Protein AF-A0A966VX64-F1 (afdb_monomer_lite)

Foldseek 3Di:
DPPDPDFDWDDPVVDTDTDDQPDDDPVPDRDDQDADPVGGDDDPDPDDDDDDPDDDDPDDDDDDDDDDPDDDPPPDDPDDDDDDPDDDDDDDDDDPDDDDPDPDWFPDKDKDKDKAEQDKDFGFAFDPFWFKKKKFWQFQFKKFKDAPPDDPVPGDIHHHGRMDIDGRDHRGTMIMHTPHDITMMMMMTGGD

pLDDT: mean 85.19, std 13.61, range [46.28, 98.69]

Sequence (192 aa):
MSGGPVVATDDSGTGHVQIVKLAYSADGSRTPITADTNGLKVNVGNTVTVSLGAALPAGSNVIGAVTQSGTWNVGSITTLPSLPAGANTIGAVTQASGPWTVVERGATIAHGQGSVTTSAAQFLASGSTRRSVTIQNLGNDYVYIGATGITANNGIRLSPGQTLVIDKSPNAAIFAIAASGTQTCSYLTESD

Secondary structure (DSSP, 8-state):
---SSPPEEEE-SSSEEEE------TT-------EETTEEPP--TT---PPPSSPPPSS----SS----S---------PPPPPSS---------SSS-----PPPSEEEEEEEEE-SS-EEEE---TTEEEEEEEE-SSS-EEEESTT--TTTSEEE-TT-EEEEES--SS-EEEEESSS-EEEEEEEEE-

Radius of gyration: 46.08 Å; chains: 1; bounding box: 85×30×121 Å

Structure (mmCIF, N/CA/C/O backbone):
data_AF-A0A966VX64-F1
#
_entry.id   AF-A0A966VX64-F1
#
loop_
_atom_site.group_PDB
_atom_site.id
_atom_site.type_symbol
_atom_site.label_atom_id
_atom_site.label_alt_id
_atom_site.label_comp_id
_atom_site.label_asym_id
_atom_site.label_entity_id
_atom_site.label_seq_id
_atom_site.pdbx_PDB_ins_code
_atom_site.Cartn_x
_atom_site.Cartn_y
_atom_site.Cartn_z
_atom_site.occupancy
_atom_site.B_iso_or_equiv
_atom_site.auth_seq_id
_atom_site.auth_comp_id
_atom_site.auth_asym_id
_atom_site.auth_atom_id
_atom_site.pdbx_PDB_model_num
ATOM 1 N N . MET A 1 1 ? 51.540 1.674 -77.017 1.00 48.22 1 MET A N 1
ATOM 2 C CA . MET A 1 1 ? 51.839 1.380 -75.597 1.00 48.22 1 MET A CA 1
ATOM 3 C C . MET A 1 1 ? 51.724 2.681 -74.815 1.00 48.22 1 MET A C 1
ATOM 5 O O . MET A 1 1 ? 52.540 3.564 -75.031 1.00 48.22 1 MET A O 1
ATOM 9 N N . SER A 1 2 ? 50.697 2.850 -73.979 1.00 49.50 2 SER A N 1
ATOM 10 C CA . SER A 1 2 ? 50.530 4.045 -73.136 1.00 49.50 2 SER A CA 1
ATOM 11 C C . SER A 1 2 ? 51.084 3.760 -71.736 1.00 49.50 2 SER A C 1
ATOM 13 O O . SER A 1 2 ? 50.370 3.296 -70.849 1.00 49.50 2 SER A O 1
ATOM 15 N N . GLY A 1 3 ? 52.389 3.965 -71.572 1.00 47.84 3 GLY A N 1
ATOM 16 C CA . GLY A 1 3 ? 53.073 3.910 -70.275 1.00 47.84 3 GLY A CA 1
ATOM 17 C C . GLY A 1 3 ? 53.260 5.285 -69.622 1.00 47.84 3 GLY A C 1
ATOM 18 O O . GLY A 1 3 ? 54.052 5.399 -68.697 1.00 47.84 3 GLY A O 1
ATOM 19 N N . GLY A 1 4 ? 52.597 6.332 -70.128 1.00 52.88 4 GLY A N 1
ATOM 20 C CA . GLY A 1 4 ? 52.662 7.699 -69.597 1.00 52.88 4 GLY A CA 1
ATOM 21 C C . GLY A 1 4 ? 51.338 8.143 -68.959 1.00 52.88 4 GLY A C 1
ATOM 22 O O . GLY A 1 4 ? 50.322 7.488 -69.183 1.00 52.88 4 GLY A O 1
ATOM 23 N N . PRO A 1 5 ? 51.310 9.271 -68.222 1.00 46.28 5 PRO A N 1
ATOM 24 C CA . PRO A 1 5 ? 50.146 9.782 -67.471 1.00 46.28 5 PRO A CA 1
ATOM 25 C C . PRO A 1 5 ? 48.980 10.269 -68.354 1.00 46.28 5 PRO A C 1
ATOM 27 O O . PRO A 1 5 ? 48.055 10.921 -67.877 1.00 46.28 5 PRO A O 1
ATOM 30 N N . VAL A 1 6 ? 49.034 9.987 -69.655 1.00 56.62 6 VAL A N 1
ATOM 31 C CA . VAL A 1 6 ? 48.049 10.406 -70.644 1.00 56.62 6 VAL A CA 1
ATOM 32 C C . VAL A 1 6 ? 46.924 9.381 -70.672 1.00 56.62 6 VAL A C 1
ATOM 34 O O . VAL A 1 6 ? 47.146 8.190 -70.897 1.00 56.62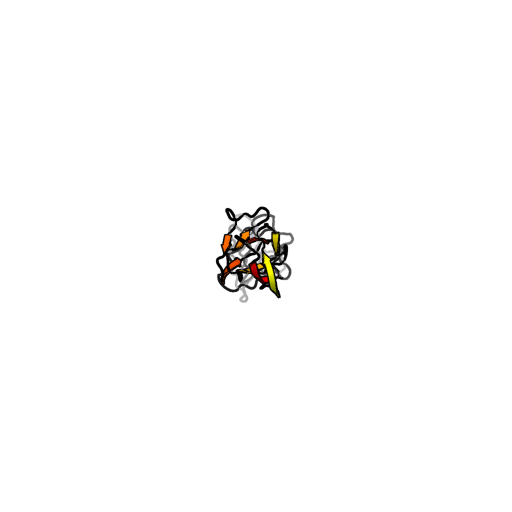 6 VAL A O 1
ATOM 37 N N . VAL A 1 7 ? 45.707 9.866 -70.453 1.00 60.09 7 VAL A N 1
ATOM 38 C CA . VAL A 1 7 ? 44.475 9.113 -70.671 1.00 60.09 7 VAL A CA 1
ATOM 39 C C . VAL A 1 7 ? 44.438 8.609 -72.115 1.00 60.09 7 VAL A C 1
ATOM 41 O O . VAL A 1 7 ? 44.506 9.407 -73.046 1.00 60.09 7 VAL A O 1
ATOM 44 N N . ALA A 1 8 ? 44.295 7.297 -72.309 1.00 64.81 8 ALA A N 1
ATOM 45 C CA . ALA A 1 8 ? 44.020 6.741 -73.627 1.00 64.81 8 ALA A CA 1
ATOM 46 C C . ALA A 1 8 ? 42.526 6.905 -73.952 1.00 64.81 8 ALA A C 1
ATOM 48 O O . ALA A 1 8 ? 41.663 6.465 -73.186 1.00 64.81 8 ALA A O 1
ATOM 49 N N . THR A 1 9 ? 42.225 7.535 -75.082 1.00 65.19 9 THR A N 1
ATOM 50 C CA . THR A 1 9 ? 40.890 7.527 -75.689 1.00 65.19 9 THR A CA 1
ATOM 51 C C . THR A 1 9 ? 40.825 6.415 -76.725 1.00 65.19 9 THR A C 1
ATOM 53 O O . THR A 1 9 ? 41.749 6.274 -77.525 1.00 65.19 9 THR A O 1
ATOM 56 N N . ASP A 1 10 ? 39.747 5.641 -76.701 1.00 68.06 10 ASP A N 1
ATOM 57 C CA . ASP A 1 10 ? 39.427 4.630 -77.711 1.00 68.06 10 ASP A CA 1
ATOM 58 C C . ASP A 1 10 ? 38.139 5.025 -78.443 1.00 68.06 10 ASP A C 1
ATOM 60 O O . ASP A 1 10 ? 37.380 5.875 -77.962 1.00 68.06 10 ASP A O 1
ATOM 64 N N . ASP A 1 11 ? 37.897 4.441 -79.611 1.00 71.38 11 ASP A N 1
ATOM 65 C CA . ASP A 1 11 ? 36.715 4.728 -80.421 1.00 71.38 11 ASP A CA 1
ATOM 66 C C . ASP A 1 11 ? 35.672 3.613 -80.265 1.00 71.38 11 ASP A C 1
ATOM 68 O O . ASP A 1 11 ? 35.945 2.442 -80.519 1.00 71.38 11 ASP A O 1
ATOM 72 N N . SER A 1 12 ? 34.463 3.969 -79.826 1.00 67.75 12 SER A N 1
ATOM 73 C CA . SER A 1 12 ? 33.357 3.013 -79.628 1.00 67.75 12 SER A CA 1
ATOM 74 C C . SER A 1 12 ? 32.486 2.816 -80.872 1.00 67.75 12 SER A C 1
ATOM 76 O O . SER A 1 12 ? 31.490 2.097 -80.814 1.00 67.75 12 SER A O 1
ATOM 78 N N . GLY A 1 13 ? 32.794 3.500 -81.980 1.00 75.88 13 GLY A N 1
ATOM 79 C CA . GLY A 1 13 ? 31.920 3.569 -83.158 1.00 75.88 13 GLY A CA 1
ATOM 80 C C . GLY A 1 13 ? 30.747 4.549 -83.007 1.00 75.88 13 GLY A C 1
ATOM 81 O O . GLY A 1 13 ? 30.097 4.878 -83.995 1.00 75.88 13 GLY A O 1
ATOM 82 N N . THR A 1 14 ? 30.501 5.068 -81.799 1.00 71.56 14 THR A N 1
ATOM 83 C CA . THR A 1 14 ? 29.527 6.142 -81.514 1.00 71.56 14 THR A CA 1
ATOM 84 C C . THR A 1 14 ? 30.155 7.364 -80.835 1.00 71.56 14 THR A C 1
ATOM 86 O O . THR A 1 14 ? 29.445 8.291 -80.451 1.00 71.56 14 THR A O 1
ATOM 89 N N . GLY A 1 15 ? 31.483 7.378 -80.677 1.00 76.00 15 GLY A N 1
ATOM 90 C CA . GLY A 1 15 ? 32.235 8.476 -80.073 1.00 76.00 15 GLY A CA 1
ATOM 91 C C . GLY A 1 15 ? 33.479 8.012 -79.316 1.00 76.00 15 GLY A C 1
ATOM 92 O O . GLY A 1 15 ? 33.675 6.817 -79.064 1.00 76.00 15 GLY A O 1
ATOM 93 N N . HIS A 1 16 ? 34.302 8.984 -78.919 1.00 68.06 16 HIS A N 1
ATOM 94 C CA . HIS A 1 16 ? 35.497 8.741 -78.116 1.00 68.06 16 HIS A CA 1
ATOM 95 C C . HIS A 1 16 ? 35.126 8.400 -76.671 1.00 68.06 16 HIS A C 1
ATOM 97 O O . HIS A 1 16 ? 34.474 9.185 -75.981 1.00 68.06 16 HIS A O 1
ATOM 103 N N . VAL A 1 17 ? 35.585 7.244 -76.201 1.00 65.38 17 VAL A N 1
ATOM 104 C CA . VAL A 1 17 ? 35.454 6.801 -74.810 1.00 65.38 17 VAL A CA 1
ATOM 105 C C . VAL A 1 17 ? 36.818 6.795 -74.140 1.00 65.38 17 VAL A C 1
ATOM 107 O O . VAL A 1 17 ? 37.808 6.281 -74.657 1.00 65.38 17 VAL A O 1
ATOM 110 N N . GLN A 1 18 ? 36.872 7.385 -72.954 1.00 67.12 18 GLN A N 1
ATOM 111 C CA . GLN A 1 18 ? 38.046 7.371 -72.098 1.00 67.12 18 GLN A CA 1
ATOM 112 C C . GLN A 1 18 ? 38.175 5.994 -71.430 1.00 67.12 18 GLN A C 1
ATOM 114 O O . GLN A 1 18 ? 37.335 5.618 -70.612 1.00 67.12 18 GLN A O 1
ATOM 119 N N . ILE A 1 19 ? 39.244 5.251 -71.733 1.00 61.44 19 ILE A N 1
ATOM 120 C CA . ILE A 1 19 ? 39.543 3.987 -71.048 1.00 61.44 19 ILE A CA 1
ATOM 121 C C . ILE A 1 19 ? 40.495 4.284 -69.890 1.00 61.44 19 ILE A C 1
ATOM 123 O O . ILE A 1 19 ? 41.713 4.364 -70.059 1.00 61.44 19 ILE A O 1
ATOM 127 N N . VAL A 1 20 ? 39.952 4.429 -68.680 1.00 63.50 20 VAL A N 1
ATOM 128 C CA . VAL A 1 20 ? 40.778 4.454 -67.466 1.00 63.50 20 VAL A CA 1
ATOM 129 C C . VAL A 1 20 ? 41.175 3.019 -67.130 1.00 63.50 20 VAL A C 1
ATOM 131 O O . VAL A 1 20 ? 40.324 2.161 -66.895 1.00 63.50 20 VAL A O 1
ATOM 134 N N . LYS A 1 21 ? 42.480 2.730 -67.114 1.00 60.44 21 LYS A N 1
ATOM 135 C CA . LYS A 1 21 ? 43.006 1.423 -66.706 1.00 60.44 21 LYS A CA 1
ATOM 136 C C . LYS A 1 21 ? 42.854 1.257 -65.190 1.00 60.44 21 LYS A C 1
ATOM 138 O O . LYS A 1 21 ? 43.774 1.546 -64.435 1.00 60.44 21 LYS A O 1
ATOM 143 N N . LEU A 1 22 ? 41.695 0.780 -64.747 1.00 64.69 22 LEU A N 1
ATOM 144 C CA . LEU A 1 22 ? 41.448 0.391 -63.358 1.00 64.69 22 LEU A CA 1
ATOM 145 C C . LEU A 1 22 ? 41.906 -1.064 -63.172 1.00 64.69 22 LEU A C 1
ATOM 147 O O . LEU A 1 22 ? 41.101 -1.989 -63.170 1.00 64.69 22 LEU A O 1
ATOM 151 N N . ALA A 1 23 ? 43.219 -1.301 -63.139 1.00 56.78 23 ALA A N 1
ATOM 152 C CA . ALA A 1 23 ? 43.746 -2.651 -62.953 1.00 56.78 23 ALA A CA 1
ATOM 153 C C . ALA A 1 23 ? 43.539 -3.101 -61.496 1.00 56.78 23 ALA A C 1
ATOM 155 O O . ALA A 1 23 ? 44.200 -2.587 -60.599 1.00 56.78 23 ALA A O 1
ATOM 156 N N . TYR A 1 24 ? 42.664 -4.083 -61.268 1.00 57.66 24 TYR A N 1
ATOM 157 C CA . TYR A 1 24 ? 42.639 -4.860 -60.025 1.00 57.66 24 TYR A CA 1
ATOM 158 C C . TYR A 1 24 ? 42.953 -6.320 -60.345 1.00 57.66 24 TYR A C 1
ATOM 160 O O . TYR A 1 24 ? 42.088 -7.188 -60.285 1.00 57.66 24 TYR A O 1
ATOM 168 N N . SER A 1 25 ? 44.178 -6.615 -60.773 1.00 54.94 25 SER A N 1
ATOM 169 C CA . SER A 1 25 ? 44.671 -7.996 -60.781 1.00 54.94 25 SER A CA 1
ATOM 170 C C . SER A 1 25 ? 46.184 -8.003 -60.576 1.00 54.94 25 SER A C 1
ATOM 172 O O . SER A 1 25 ? 46.918 -7.298 -61.269 1.00 54.94 25 SER A O 1
ATOM 174 N N . ALA A 1 26 ? 46.644 -8.784 -59.594 1.00 54.41 26 ALA A N 1
ATOM 175 C CA . ALA A 1 26 ? 48.062 -8.938 -59.257 1.00 54.41 26 ALA A CA 1
ATOM 176 C C . ALA A 1 26 ? 48.875 -9.628 -60.373 1.00 54.41 26 ALA A C 1
ATOM 178 O O . ALA A 1 26 ? 50.100 -9.595 -60.351 1.00 54.41 26 ALA A O 1
ATOM 179 N N . ASP A 1 27 ? 48.193 -10.224 -61.356 1.00 58.53 27 ASP A N 1
ATOM 180 C CA . ASP A 1 27 ? 48.759 -10.952 -62.496 1.00 58.53 27 ASP A CA 1
ATOM 181 C C . ASP A 1 27 ? 48.897 -10.102 -63.778 1.00 58.53 27 ASP A C 1
ATOM 183 O O . ASP A 1 27 ? 49.343 -10.599 -64.811 1.00 58.53 27 ASP A O 1
ATOM 187 N N . GLY A 1 28 ? 48.516 -8.818 -63.740 1.00 60.16 28 GLY A N 1
ATOM 188 C CA . GLY A 1 28 ? 48.584 -7.920 -64.897 1.00 60.16 28 GLY A CA 1
ATOM 189 C C . GLY A 1 28 ? 47.525 -8.170 -65.980 1.00 60.16 28 GLY A C 1
ATOM 190 O O . GLY A 1 28 ? 47.570 -7.510 -67.027 1.00 60.16 28 GLY A O 1
ATOM 191 N N . SER A 1 29 ? 46.564 -9.069 -65.744 1.00 60.28 29 SER A N 1
ATOM 192 C CA . SER A 1 29 ? 45.473 -9.358 -66.675 1.00 60.28 29 SER A CA 1
ATOM 193 C C . SER A 1 29 ? 44.458 -8.210 -66.752 1.00 60.28 29 SER A C 1
ATOM 195 O O . SER A 1 29 ? 44.175 -7.508 -65.777 1.00 60.28 29 SER A O 1
ATOM 197 N N . ARG A 1 30 ? 43.895 -7.995 -67.947 1.00 59.03 30 ARG A N 1
ATOM 198 C CA . ARG A 1 30 ? 42.828 -7.012 -68.182 1.00 59.03 30 ARG A CA 1
ATOM 199 C C . ARG A 1 30 ? 41.481 -7.689 -67.937 1.00 59.03 30 ARG A C 1
ATOM 201 O O . ARG A 1 30 ? 40.884 -8.191 -68.882 1.00 59.03 30 ARG A O 1
ATOM 208 N N . THR A 1 31 ? 40.993 -7.671 -66.700 1.00 61.59 31 THR A N 1
ATOM 209 C CA . THR A 1 31 ? 39.621 -8.103 -66.389 1.00 61.59 31 THR A CA 1
ATOM 210 C C . THR A 1 31 ? 38.678 -6.899 -66.487 1.00 61.59 31 THR A C 1
ATOM 212 O O . THR A 1 31 ? 38.828 -5.960 -65.703 1.00 61.59 31 THR A O 1
ATOM 215 N N . PRO A 1 32 ? 37.732 -6.862 -67.446 1.00 63.38 32 PRO A N 1
ATOM 216 C CA . PRO A 1 32 ? 36.749 -5.787 -67.526 1.00 63.38 32 PRO A CA 1
ATOM 217 C C . PRO A 1 32 ? 35.875 -5.770 -66.268 1.00 63.38 32 PRO A C 1
ATOM 219 O O . PRO A 1 32 ? 35.308 -6.795 -65.895 1.00 63.38 32 PRO A O 1
ATOM 222 N N . ILE A 1 33 ? 35.737 -4.609 -65.626 1.00 71.25 33 ILE A N 1
ATOM 223 C CA . ILE A 1 33 ? 34.739 -4.416 -64.569 1.00 71.25 33 ILE A CA 1
ATOM 224 C C . ILE A 1 33 ? 33.444 -3.984 -65.255 1.00 71.25 33 ILE A C 1
ATOM 226 O O . ILE A 1 33 ? 33.365 -2.894 -65.820 1.00 71.25 33 ILE A O 1
ATOM 230 N N . THR A 1 34 ? 32.433 -4.845 -65.238 1.00 68.62 34 THR A N 1
ATOM 231 C CA . THR A 1 34 ? 31.126 -4.550 -65.831 1.00 68.62 34 THR A CA 1
ATOM 232 C C . THR A 1 34 ? 30.386 -3.509 -64.985 1.00 68.62 34 THR A C 1
ATOM 234 O O . THR A 1 34 ? 30.159 -3.719 -63.793 1.00 68.62 34 THR A O 1
ATOM 237 N N . ALA A 1 35 ? 29.997 -2.390 -65.599 1.00 75.69 35 ALA A N 1
ATOM 238 C CA . ALA A 1 35 ? 29.021 -1.458 -65.035 1.00 75.69 35 ALA A CA 1
ATOM 239 C C . ALA A 1 35 ? 27.589 -1.951 -65.311 1.00 75.69 35 ALA A C 1
ATOM 241 O O . ALA A 1 35 ? 27.367 -2.726 -66.245 1.00 75.69 35 ALA A O 1
ATOM 242 N N . ASP A 1 36 ? 26.624 -1.510 -64.510 1.00 76.75 36 ASP A N 1
ATOM 243 C CA . ASP A 1 36 ? 25.195 -1.648 -64.811 1.00 76.75 36 ASP A CA 1
ATOM 244 C C . ASP A 1 36 ? 24.526 -0.269 -64.936 1.00 76.75 36 ASP A C 1
ATOM 246 O O . ASP A 1 36 ? 25.204 0.760 -64.981 1.00 76.75 36 ASP A O 1
ATOM 250 N N . THR A 1 37 ? 23.194 -0.238 -65.018 1.00 79.12 37 THR A N 1
ATOM 251 C CA . THR A 1 37 ? 22.397 0.994 -65.144 1.00 79.12 37 THR A CA 1
ATOM 252 C C . THR A 1 37 ? 22.641 1.996 -64.005 1.00 79.12 37 THR A C 1
ATOM 254 O O . THR A 1 37 ? 22.334 3.175 -64.161 1.00 79.12 37 THR A O 1
ATOM 257 N N . ASN A 1 38 ? 23.216 1.557 -62.881 1.00 75.69 38 ASN A N 1
ATOM 258 C CA . ASN A 1 38 ? 23.537 2.379 -61.715 1.00 75.69 38 ASN A CA 1
ATOM 259 C C . ASN A 1 38 ? 25.042 2.694 -61.584 1.00 75.69 38 ASN A C 1
ATOM 261 O O . ASN A 1 38 ? 25.447 3.327 -60.609 1.00 75.69 38 ASN A O 1
ATOM 265 N N . GLY A 1 39 ? 25.875 2.287 -62.550 1.00 78.19 39 GLY A N 1
ATOM 266 C CA . GLY A 1 39 ? 27.297 2.631 -62.620 1.00 78.19 39 GLY A CA 1
ATOM 267 C C . GLY A 1 39 ? 28.257 1.456 -62.414 1.00 78.19 39 GLY A C 1
ATOM 268 O O . GLY A 1 39 ? 27.907 0.285 -62.568 1.00 78.19 39 GLY A O 1
ATOM 269 N N . LEU A 1 40 ? 29.523 1.777 -62.129 1.00 78.50 40 LEU A N 1
ATOM 270 C CA . LEU A 1 40 ? 30.588 0.792 -61.938 1.00 78.50 40 LEU A CA 1
ATOM 271 C C . LEU A 1 40 ? 30.362 -0.003 -60.645 1.00 78.50 40 LEU A C 1
ATOM 273 O O . LEU A 1 40 ? 30.224 0.578 -59.570 1.00 78.50 40 LEU A O 1
ATOM 277 N N . LYS A 1 41 ? 30.394 -1.334 -60.725 1.00 71.38 41 LYS A N 1
ATOM 278 C CA . LYS A 1 41 ? 30.273 -2.193 -59.543 1.00 71.38 41 LYS A CA 1
ATOM 279 C C . LYS A 1 41 ? 31.550 -2.125 -58.703 1.00 71.38 41 LYS A C 1
ATOM 281 O O . LYS A 1 41 ? 32.612 -2.552 -59.151 1.00 71.38 41 LYS A O 1
ATOM 286 N N . VAL A 1 42 ? 31.445 -1.619 -57.474 1.00 78.25 42 VAL A N 1
ATOM 287 C CA . VAL A 1 42 ? 32.540 -1.622 -56.491 1.00 78.25 42 VAL A CA 1
ATOM 288 C C . VAL A 1 42 ? 32.366 -2.822 -55.564 1.00 78.25 42 VAL A C 1
ATOM 290 O O . VAL A 1 42 ? 31.374 -2.920 -54.847 1.00 78.25 42 VAL A O 1
ATOM 293 N N . ASN A 1 43 ? 33.333 -3.740 -55.564 1.00 74.88 43 ASN A N 1
ATOM 294 C CA . ASN A 1 43 ? 33.376 -4.819 -54.581 1.00 74.88 43 ASN A CA 1
ATOM 295 C C . ASN A 1 43 ? 33.943 -4.281 -53.258 1.00 74.88 43 ASN A C 1
ATOM 297 O O . ASN A 1 43 ? 35.116 -3.924 -53.188 1.00 74.88 43 ASN A O 1
ATOM 301 N N . VAL A 1 44 ? 33.113 -4.224 -52.219 1.00 76.00 44 VAL A N 1
ATOM 302 C CA . VAL A 1 44 ? 33.458 -3.665 -50.898 1.00 76.00 44 VAL A CA 1
ATOM 303 C C . VAL A 1 44 ? 33.831 -4.732 -49.858 1.00 76.00 44 VAL A C 1
ATOM 305 O O . VAL A 1 44 ? 33.988 -4.423 -48.679 1.00 76.00 44 VAL A O 1
ATOM 308 N N . GLY A 1 45 ? 34.023 -5.989 -50.275 1.00 75.38 45 GLY A N 1
ATOM 309 C CA . GLY A 1 45 ? 34.418 -7.077 -49.379 1.00 75.38 45 GLY A CA 1
ATOM 310 C C . GLY A 1 45 ? 33.347 -7.350 -48.320 1.00 75.38 45 GLY A C 1
ATOM 311 O O . GLY A 1 45 ? 32.292 -7.889 -48.641 1.00 75.38 45 GLY A O 1
ATOM 312 N N . ASN A 1 46 ? 33.613 -6.974 -47.065 1.00 78.38 46 ASN A N 1
ATOM 313 C CA . ASN A 1 46 ? 32.793 -7.358 -45.909 1.00 78.38 46 ASN A CA 1
ATOM 314 C C . ASN A 1 46 ? 32.159 -6.175 -45.158 1.00 78.38 46 ASN A C 1
ATOM 316 O O . ASN A 1 46 ? 31.110 -6.358 -44.544 1.00 78.38 46 ASN A O 1
ATOM 320 N N . THR A 1 47 ? 32.762 -4.980 -45.200 1.00 79.25 47 THR A N 1
ATOM 321 C CA . THR A 1 47 ? 32.316 -3.828 -44.397 1.00 79.25 47 THR A CA 1
ATOM 322 C C . THR A 1 47 ? 32.341 -2.552 -45.222 1.00 79.25 47 THR A C 1
ATOM 324 O O . THR A 1 47 ? 33.383 -2.148 -45.730 1.00 79.25 47 THR A O 1
ATOM 327 N N . VAL A 1 48 ? 31.197 -1.874 -45.285 1.00 81.00 48 VAL A N 1
ATOM 328 C CA . VAL A 1 48 ? 31.098 -0.495 -45.769 1.00 81.00 48 VAL A CA 1
ATOM 329 C C . VAL A 1 48 ? 31.009 0.419 -44.557 1.00 81.00 48 VAL A C 1
ATOM 331 O O . VAL A 1 48 ? 30.048 0.348 -43.795 1.00 81.00 48 VAL A O 1
ATOM 334 N N . THR A 1 49 ? 31.995 1.294 -44.383 1.00 80.62 49 THR A N 1
ATOM 335 C CA . THR A 1 49 ? 31.906 2.370 -43.392 1.00 80.62 49 THR A CA 1
ATOM 336 C C . THR A 1 49 ? 31.145 3.536 -44.007 1.00 80.62 49 THR A C 1
ATOM 338 O O . THR A 1 49 ? 31.635 4.183 -44.931 1.00 80.62 49 THR A O 1
ATOM 341 N N . VAL A 1 50 ? 29.951 3.817 -43.489 1.00 82.50 50 VAL A N 1
ATOM 342 C CA . VAL A 1 50 ? 29.166 4.998 -43.864 1.00 82.50 50 VAL A CA 1
ATOM 343 C C . VAL A 1 50 ? 29.386 6.075 -42.808 1.00 82.50 50 VAL A C 1
ATOM 345 O O . VAL A 1 50 ? 29.079 5.865 -41.637 1.00 82.50 50 VAL A O 1
ATOM 348 N N . SER A 1 51 ? 29.913 7.228 -43.217 1.00 85.69 51 SER A N 1
ATOM 349 C CA . SER A 1 51 ? 29.957 8.424 -42.372 1.00 85.69 51 SER A CA 1
ATOM 350 C C . SER A 1 51 ? 28.770 9.317 -42.715 1.00 85.69 51 SER A C 1
ATOM 352 O O . SER A 1 51 ? 28.580 9.680 -43.876 1.00 85.69 51 SER A O 1
ATOM 354 N N . LEU A 1 52 ? 27.962 9.658 -41.715 1.00 85.75 52 LEU A N 1
ATOM 355 C CA . LEU A 1 52 ? 26.850 10.592 -41.860 1.00 85.75 52 LEU A CA 1
ATOM 356 C C . LEU A 1 52 ? 27.313 11.970 -41.385 1.00 85.75 52 LEU A C 1
ATOM 358 O O . LEU A 1 52 ? 27.649 12.149 -40.218 1.00 85.75 52 LEU A O 1
ATOM 362 N N . GLY A 1 53 ? 27.329 12.950 -42.290 1.00 86.56 53 GLY A N 1
ATOM 363 C CA . GLY A 1 53 ? 27.702 14.334 -41.966 1.00 86.56 53 GLY A CA 1
ATOM 364 C C . GLY A 1 53 ? 26.610 15.132 -41.242 1.00 86.56 53 GLY A C 1
ATOM 365 O O . GLY A 1 53 ? 26.849 16.265 -40.836 1.00 86.56 53 GLY A O 1
ATOM 366 N N . ALA A 1 54 ? 25.412 14.563 -41.097 1.00 89.88 54 ALA A N 1
ATOM 367 C CA . ALA A 1 54 ? 24.262 15.173 -40.442 1.00 89.88 54 ALA A CA 1
ATOM 368 C C . ALA A 1 54 ? 23.427 14.106 -39.722 1.00 89.88 54 ALA A C 1
ATOM 370 O O . ALA A 1 54 ? 23.585 12.907 -39.964 1.00 89.88 54 ALA A O 1
ATOM 371 N N . ALA A 1 55 ? 22.521 14.554 -38.849 1.00 86.38 55 ALA A N 1
ATOM 372 C CA . ALA A 1 55 ? 21.531 13.678 -38.237 1.00 86.38 55 ALA A CA 1
ATOM 373 C C . ALA A 1 55 ? 20.683 12.979 -39.311 1.00 86.38 55 ALA A C 1
ATOM 375 O O . ALA A 1 55 ? 20.417 13.544 -40.376 1.00 86.38 55 ALA A O 1
ATOM 376 N N . LEU A 1 56 ? 20.228 11.760 -39.013 1.00 86.75 56 LEU A N 1
ATOM 377 C CA . LEU A 1 56 ? 19.228 11.103 -39.847 1.00 86.75 56 LEU A CA 1
ATOM 378 C C . LEU A 1 56 ? 17.952 11.961 -39.885 1.00 86.75 56 LEU A C 1
ATOM 380 O O . LEU A 1 56 ? 17.603 12.567 -38.865 1.00 86.75 56 LEU A O 1
ATOM 384 N N . PRO A 1 57 ? 17.250 12.024 -41.030 1.00 88.25 57 PRO A N 1
ATOM 385 C CA . PRO A 1 57 ? 15.989 12.745 -41.126 1.00 88.25 57 PRO A CA 1
ATOM 386 C C . PRO A 1 57 ? 14.997 12.302 -40.047 1.00 88.25 57 PRO A C 1
ATOM 388 O O . PRO A 1 57 ? 14.975 11.135 -39.645 1.00 88.25 57 PRO A O 1
ATOM 391 N N . ALA A 1 58 ? 14.146 13.225 -39.597 1.00 85.56 58 ALA A N 1
ATOM 392 C CA . ALA A 1 58 ? 13.049 12.886 -38.697 1.00 85.56 58 ALA A CA 1
ATOM 393 C C . ALA A 1 58 ? 12.116 11.840 -39.340 1.00 85.56 58 ALA A C 1
ATOM 395 O O . ALA A 1 58 ? 11.895 11.859 -40.550 1.00 85.56 58 ALA A O 1
ATOM 396 N N . GLY A 1 59 ? 11.548 10.946 -38.524 1.00 82.56 59 GLY A N 1
ATOM 397 C CA . GLY A 1 59 ? 10.634 9.892 -38.972 1.00 82.56 59 GLY A CA 1
ATOM 398 C C . GLY A 1 59 ? 11.101 8.486 -38.593 1.00 82.56 59 GLY A C 1
ATOM 399 O O . GLY A 1 59 ? 11.849 8.300 -37.633 1.00 82.56 59 GLY A O 1
ATOM 400 N N . SER A 1 60 ? 10.626 7.488 -39.340 1.00 86.38 60 SER A N 1
ATOM 401 C CA . SER A 1 60 ? 10.986 6.083 -39.135 1.00 86.38 60 SER A CA 1
ATOM 402 C C . SER A 1 60 ? 12.261 5.751 -39.910 1.00 86.38 60 SER A C 1
ATOM 404 O O . SER A 1 60 ? 12.245 5.666 -41.135 1.00 86.38 60 SER A O 1
ATOM 406 N N . ASN A 1 61 ? 13.369 5.573 -39.195 1.00 86.69 61 ASN A N 1
ATOM 407 C CA . ASN A 1 61 ? 14.616 5.071 -39.762 1.00 86.69 61 ASN A CA 1
ATOM 408 C C . ASN A 1 61 ? 14.814 3.634 -39.276 1.00 86.69 61 ASN A C 1
ATOM 410 O O . ASN A 1 61 ? 14.880 3.394 -38.071 1.00 86.69 61 ASN A O 1
ATOM 414 N N . VAL A 1 62 ? 14.919 2.683 -40.203 1.00 89.88 62 VAL A N 1
ATOM 415 C CA . VAL A 1 62 ? 15.263 1.295 -39.874 1.00 89.88 62 VAL A CA 1
ATOM 416 C C . VAL A 1 62 ? 16.782 1.183 -39.871 1.00 89.88 62 VAL A C 1
ATOM 418 O O . VAL A 1 62 ? 17.417 1.121 -40.921 1.00 89.88 62 VAL A O 1
ATOM 421 N N . ILE A 1 63 ? 17.367 1.189 -38.679 1.00 87.38 63 ILE A N 1
ATOM 422 C CA . ILE A 1 63 ? 18.784 0.900 -38.460 1.00 87.38 63 ILE A CA 1
ATOM 423 C C . ILE A 1 63 ? 18.851 -0.523 -37.907 1.00 87.38 63 ILE A C 1
ATOM 425 O O . ILE A 1 63 ? 17.960 -0.934 -37.166 1.00 87.38 63 ILE A O 1
ATOM 429 N N . GLY A 1 64 ? 19.868 -1.291 -38.301 1.00 86.12 64 GLY A N 1
ATOM 430 C CA . GLY A 1 64 ? 20.089 -2.639 -37.777 1.00 86.12 64 GLY A CA 1
ATOM 431 C C . GLY A 1 64 ? 20.462 -2.640 -36.289 1.00 86.12 64 GLY A C 1
ATOM 432 O O . GLY A 1 64 ? 19.977 -1.840 -35.494 1.00 86.12 64 GLY A O 1
ATOM 433 N N . ALA A 1 65 ? 21.363 -3.536 -35.890 1.00 85.75 65 ALA A N 1
ATOM 434 C CA . ALA A 1 65 ? 21.871 -3.536 -34.522 1.00 85.75 65 ALA A CA 1
ATOM 435 C C . ALA A 1 65 ? 22.590 -2.210 -34.218 1.00 85.75 65 ALA A C 1
ATOM 437 O O . ALA A 1 65 ? 23.581 -1.866 -34.864 1.00 85.75 65 ALA A O 1
ATOM 438 N N . VAL A 1 66 ? 22.083 -1.473 -33.232 1.00 86.31 66 VAL A N 1
ATOM 439 C CA . VAL A 1 66 ? 22.693 -0.235 -32.747 1.00 86.31 66 VAL A CA 1
ATOM 440 C C . VAL A 1 66 ? 23.394 -0.529 -31.431 1.00 86.31 66 VAL A C 1
ATOM 442 O O . VAL A 1 66 ? 22.756 -0.897 -30.448 1.00 86.31 66 VAL A O 1
ATOM 445 N N . THR A 1 67 ? 24.705 -0.315 -31.403 1.00 85.44 67 THR A N 1
ATOM 446 C CA . THR A 1 67 ? 25.480 -0.273 -30.162 1.00 85.44 67 THR A CA 1
ATOM 447 C C . THR A 1 67 ? 25.802 1.185 -29.871 1.00 85.44 67 THR A C 1
ATOM 449 O O . THR A 1 67 ? 26.552 1.808 -30.618 1.00 85.44 67 THR A O 1
ATOM 452 N N . GLN A 1 68 ? 25.240 1.740 -28.797 1.00 80.75 68 GLN A N 1
ATOM 453 C CA . GLN A 1 68 ? 25.546 3.096 -28.339 1.00 80.75 68 GLN A CA 1
ATOM 454 C C . GLN A 1 68 ? 26.146 3.045 -26.933 1.00 80.75 68 GLN A C 1
ATOM 456 O O . GLN A 1 68 ? 25.599 2.395 -26.044 1.00 80.75 68 GLN A O 1
ATOM 461 N N . SER A 1 69 ? 27.262 3.745 -26.733 1.00 82.62 69 SER A N 1
ATOM 462 C CA . SER A 1 69 ? 27.819 4.017 -25.409 1.00 82.62 69 SER A CA 1
ATOM 463 C C . SER A 1 69 ? 27.128 5.232 -24.772 1.00 82.62 69 SER A C 1
ATOM 465 O O . SER A 1 69 ? 26.818 6.210 -25.452 1.00 82.62 69 SER A O 1
ATOM 467 N N . GLY A 1 70 ? 26.895 5.181 -23.456 1.00 81.94 70 GLY A N 1
ATOM 468 C CA . GLY A 1 70 ? 26.301 6.279 -22.681 1.00 81.94 70 GLY A CA 1
ATOM 469 C C . GLY A 1 70 ? 24.794 6.148 -22.428 1.00 81.94 70 GLY A C 1
ATOM 470 O O . GLY A 1 70 ? 24.221 5.062 -22.509 1.00 81.94 70 GLY A O 1
ATOM 471 N N . THR A 1 71 ? 24.159 7.264 -22.062 1.00 80.62 71 THR A N 1
ATOM 472 C CA . THR A 1 71 ? 22.742 7.311 -21.671 1.00 80.62 71 THR A CA 1
ATOM 473 C C . THR A 1 71 ? 21.825 7.314 -22.892 1.00 80.62 71 THR A C 1
ATOM 475 O O . THR A 1 71 ? 21.905 8.204 -23.738 1.00 80.62 71 THR A O 1
ATOM 478 N N . TRP A 1 72 ? 20.904 6.353 -22.952 1.00 83.56 72 TRP A N 1
ATOM 479 C CA . TRP A 1 72 ? 19.823 6.332 -23.935 1.00 83.56 72 TRP A CA 1
ATOM 480 C C . TRP A 1 72 ? 18.690 7.261 -23.492 1.00 83.56 72 TRP A C 1
ATOM 482 O O . TRP A 1 72 ? 17.911 6.921 -22.604 1.00 83.56 72 TRP A O 1
ATOM 492 N N . ASN A 1 73 ? 18.554 8.417 -24.140 1.00 79.75 73 ASN A N 1
ATOM 493 C CA . ASN A 1 73 ? 17.361 9.252 -24.003 1.00 79.75 73 ASN A CA 1
ATOM 494 C C . ASN A 1 73 ? 16.263 8.702 -24.927 1.00 79.75 73 ASN A C 1
ATOM 496 O O . ASN A 1 73 ? 16.014 9.241 -26.006 1.00 79.75 73 ASN A O 1
ATOM 500 N N . VAL A 1 74 ? 15.636 7.588 -24.540 1.00 82.25 74 VAL A N 1
ATOM 501 C CA . VAL A 1 74 ? 14.448 7.078 -25.242 1.00 82.25 74 VAL A CA 1
ATOM 502 C C . VAL A 1 74 ? 13.283 7.993 -24.885 1.00 82.25 74 VAL A C 1
ATOM 504 O O . VAL A 1 74 ? 12.916 8.064 -23.720 1.00 82.25 74 VAL A O 1
ATOM 507 N N . GLY A 1 75 ? 12.732 8.712 -25.869 1.00 78.25 75 GLY A N 1
ATOM 508 C CA . GLY A 1 75 ? 11.681 9.711 -25.649 1.00 78.25 75 GLY A CA 1
ATOM 509 C C . GLY A 1 75 ? 10.445 9.144 -24.941 1.00 78.25 75 GLY A C 1
ATOM 510 O O . GLY A 1 75 ? 10.304 9.276 -23.732 1.00 78.25 75 GLY A O 1
ATOM 511 N N . SER A 1 76 ? 9.535 8.516 -25.692 1.00 79.69 76 SER A N 1
ATOM 512 C CA . SER A 1 76 ? 8.355 7.850 -25.122 1.00 79.69 76 SER A CA 1
ATOM 513 C C . SER A 1 76 ? 8.406 6.352 -25.396 1.00 79.69 76 SER A C 1
ATOM 515 O O . SER A 1 76 ? 8.635 5.934 -26.530 1.00 79.69 76 SER A O 1
ATOM 517 N N . ILE A 1 77 ? 8.194 5.551 -24.353 1.00 80.19 77 ILE A N 1
ATOM 518 C CA . ILE A 1 77 ? 7.970 4.111 -24.476 1.00 80.19 77 ILE A CA 1
ATOM 519 C C . ILE A 1 77 ? 6.461 3.902 -24.367 1.00 80.19 77 ILE A C 1
ATOM 521 O O . ILE A 1 77 ? 5.889 4.060 -23.292 1.00 80.19 77 ILE A O 1
ATOM 525 N N . THR A 1 78 ? 5.805 3.599 -25.486 1.00 83.12 78 THR A N 1
ATOM 526 C CA . THR A 1 78 ? 4.342 3.427 -25.539 1.00 83.12 78 THR A CA 1
ATOM 527 C C . THR A 1 78 ? 3.889 2.057 -25.045 1.00 83.12 78 THR A C 1
ATOM 529 O O . THR A 1 78 ? 2.773 1.925 -24.551 1.00 83.12 78 THR A O 1
ATOM 532 N N . THR A 1 79 ? 4.752 1.042 -25.136 1.00 83.69 79 THR A N 1
ATOM 533 C CA . THR A 1 79 ? 4.492 -0.306 -24.622 1.00 83.69 79 THR A CA 1
ATOM 534 C C . THR A 1 79 ? 5.767 -0.911 -24.049 1.00 83.69 79 THR A C 1
ATOM 536 O O . THR A 1 79 ? 6.788 -0.972 -24.733 1.00 83.69 79 THR A O 1
ATOM 539 N N . LEU A 1 80 ? 5.688 -1.400 -22.814 1.00 83.38 80 LEU A N 1
ATOM 540 C CA . LEU A 1 80 ? 6.679 -2.292 -22.216 1.00 83.38 80 LEU A CA 1
ATOM 541 C C . LEU A 1 80 ? 6.115 -3.720 -22.223 1.00 83.38 80 LEU A C 1
ATOM 543 O O . LEU A 1 80 ? 4.900 -3.885 -22.080 1.00 83.38 80 LEU A O 1
ATOM 547 N N . PRO A 1 81 ? 6.955 -4.759 -22.366 1.00 86.56 81 PRO A N 1
ATOM 548 C CA . PRO A 1 81 ? 6.516 -6.121 -22.097 1.00 86.56 81 PRO A CA 1
ATOM 549 C C . PRO A 1 81 ? 6.082 -6.255 -20.630 1.00 86.56 81 PRO A C 1
ATOM 551 O O . PRO A 1 81 ? 6.605 -5.570 -19.747 1.00 86.56 81 PRO A O 1
ATOM 554 N N . SER A 1 82 ? 5.135 -7.154 -20.360 1.00 89.50 82 SER A N 1
ATOM 555 C CA . SER A 1 82 ? 4.770 -7.504 -18.987 1.00 89.50 82 SER A CA 1
ATOM 556 C C . SER A 1 82 ? 5.979 -8.063 -18.244 1.00 89.50 82 SER A C 1
ATOM 558 O O . SER A 1 82 ? 6.741 -8.853 -18.806 1.00 89.50 82 SER A O 1
ATOM 560 N N . LEU A 1 83 ? 6.111 -7.725 -16.963 1.00 89.19 83 LEU A N 1
ATOM 561 C CA . LEU A 1 83 ? 7.071 -8.403 -16.103 1.00 89.19 83 LEU A CA 1
ATOM 562 C C . LEU A 1 83 ? 6.679 -9.884 -15.969 1.00 89.19 83 LEU A C 1
ATOM 564 O O . LEU A 1 83 ? 5.500 -10.173 -15.742 1.00 89.19 83 LEU A O 1
ATOM 568 N N . PRO A 1 84 ? 7.629 -10.823 -16.114 1.00 90.62 84 PRO A N 1
ATOM 569 C CA . PRO A 1 84 ? 7.371 -12.235 -15.869 1.00 90.62 84 PRO A CA 1
ATOM 570 C C . PRO A 1 84 ? 6.848 -12.470 -14.449 1.00 90.62 84 PRO A C 1
ATOM 572 O O . PRO A 1 84 ? 7.150 -11.712 -13.525 1.00 90.62 84 PRO A O 1
ATOM 575 N N . ALA A 1 85 ? 6.111 -13.562 -14.252 1.00 90.88 85 ALA A N 1
ATOM 576 C CA . ALA A 1 85 ? 5.769 -14.012 -12.908 1.00 90.88 85 ALA A CA 1
ATOM 577 C C . ALA A 1 85 ? 7.040 -14.335 -12.093 1.00 90.88 85 ALA A C 1
ATOM 579 O O . ALA A 1 85 ? 8.041 -14.789 -12.646 1.00 90.88 85 ALA A O 1
ATOM 580 N N . GLY A 1 86 ? 6.979 -14.137 -10.773 1.00 89.88 86 GLY A N 1
ATOM 581 C CA . GLY A 1 86 ? 8.086 -14.398 -9.849 1.00 89.88 86 GLY A CA 1
ATOM 582 C C . GLY A 1 86 ? 8.732 -13.127 -9.291 1.00 89.88 86 GLY A C 1
ATOM 583 O O . GLY A 1 86 ? 8.116 -12.062 -9.243 1.00 89.88 86 GLY A O 1
ATOM 584 N N . ALA A 1 87 ? 9.974 -13.261 -8.822 1.00 88.94 87 ALA A N 1
ATOM 585 C CA . ALA A 1 87 ? 10.747 -12.158 -8.263 1.00 88.94 87 ALA A CA 1
ATOM 586 C C . ALA A 1 87 ? 11.437 -11.374 -9.388 1.00 88.94 87 ALA A C 1
ATOM 588 O O . ALA A 1 87 ? 12.254 -11.924 -10.123 1.00 88.94 87 ALA A O 1
ATOM 589 N N . ASN A 1 88 ? 11.119 -10.086 -9.501 1.00 89.62 88 ASN A N 1
ATOM 590 C CA . ASN A 1 88 ? 11.734 -9.178 -10.462 1.00 89.62 88 ASN A CA 1
ATOM 591 C C . ASN A 1 88 ? 12.479 -8.078 -9.705 1.00 89.62 88 ASN A C 1
ATOM 593 O O . ASN A 1 88 ? 11.899 -7.424 -8.839 1.00 89.62 88 ASN A O 1
ATOM 597 N N . THR A 1 89 ? 13.740 -7.837 -10.059 1.00 92.31 89 THR A N 1
ATOM 598 C CA . THR A 1 89 ? 14.494 -6.688 -9.547 1.00 92.31 89 THR A CA 1
ATOM 599 C C . THR A 1 89 ? 14.224 -5.487 -10.447 1.00 92.31 89 THR A C 1
ATOM 601 O O . THR A 1 89 ? 14.847 -5.319 -11.492 1.00 92.31 89 THR A O 1
ATOM 604 N N . ILE A 1 90 ? 13.269 -4.658 -10.040 1.00 88.25 90 ILE A N 1
ATOM 605 C CA . ILE A 1 90 ? 13.015 -3.326 -10.597 1.00 88.25 90 ILE A CA 1
ATOM 606 C C . ILE A 1 90 ? 13.667 -2.371 -9.602 1.00 88.25 90 ILE A C 1
ATOM 608 O O . ILE A 1 90 ? 13.463 -2.561 -8.410 1.00 88.25 90 ILE A O 1
ATOM 612 N N . GLY A 1 91 ? 14.501 -1.431 -10.050 1.00 88.00 91 GLY A N 1
ATOM 613 C CA . GLY A 1 91 ? 15.273 -0.557 -9.157 1.00 88.00 91 GLY A CA 1
ATOM 614 C C . GLY A 1 91 ? 14.410 0.372 -8.288 1.00 88.00 91 GLY A C 1
ATOM 615 O O . GLY A 1 91 ? 13.461 -0.039 -7.631 1.00 88.00 91 GLY A O 1
ATOM 616 N N . ALA A 1 92 ? 14.735 1.663 -8.246 1.00 87.12 92 ALA A N 1
ATOM 617 C CA . ALA A 1 92 ? 13.911 2.606 -7.494 1.00 87.12 92 ALA A CA 1
ATOM 618 C C . ALA A 1 92 ? 12.528 2.742 -8.157 1.00 87.12 92 ALA A C 1
ATOM 620 O O . ALA A 1 92 ? 12.419 3.218 -9.287 1.00 87.12 92 ALA A O 1
ATOM 621 N N . VAL A 1 93 ? 11.478 2.328 -7.447 1.00 86.81 93 VAL A N 1
ATOM 622 C CA . VAL A 1 93 ? 10.085 2.533 -7.854 1.00 86.81 93 VAL A CA 1
ATOM 623 C C . VAL A 1 93 ? 9.483 3.613 -6.968 1.00 86.81 93 VAL A C 1
ATOM 625 O O . VAL A 1 93 ? 9.334 3.430 -5.761 1.00 86.81 93 VAL A O 1
ATOM 628 N N . THR A 1 94 ? 9.105 4.732 -7.575 1.00 82.44 94 THR A N 1
ATOM 629 C CA . THR A 1 94 ? 8.349 5.784 -6.893 1.00 82.44 94 THR A CA 1
ATOM 630 C C . THR A 1 94 ? 6.868 5.584 -7.176 1.00 82.44 94 THR A C 1
ATOM 632 O O . THR A 1 94 ? 6.451 5.539 -8.333 1.00 82.44 94 THR A O 1
ATOM 635 N N . GLN A 1 95 ? 6.057 5.475 -6.125 1.00 84.75 95 GLN A N 1
ATOM 636 C CA . GLN A 1 95 ? 4.607 5.489 -6.268 1.00 84.75 95 GLN A CA 1
ATOM 637 C C . GLN A 1 95 ? 4.157 6.926 -6.561 1.00 84.75 95 GLN A C 1
ATOM 639 O O . GLN A 1 95 ? 4.517 7.848 -5.834 1.00 84.75 95 GLN A O 1
ATOM 644 N N . ALA A 1 96 ? 3.374 7.126 -7.623 1.00 82.00 96 ALA A N 1
ATOM 645 C CA . ALA A 1 96 ? 2.920 8.460 -8.024 1.00 82.00 96 ALA A CA 1
ATOM 646 C C . ALA A 1 96 ? 2.019 9.136 -6.970 1.00 82.00 96 ALA A C 1
ATOM 648 O O . ALA A 1 96 ? 1.931 10.361 -6.926 1.00 82.00 96 ALA A O 1
ATOM 649 N N . SER A 1 97 ? 1.354 8.349 -6.117 1.00 80.69 97 SER A N 1
ATOM 650 C CA . SER A 1 97 ? 0.497 8.847 -5.041 1.00 80.69 97 SER A CA 1
ATOM 651 C C . SER A 1 97 ? 0.245 7.787 -3.970 1.00 80.69 97 SER A C 1
ATOM 653 O O . SER A 1 97 ? 0.037 6.620 -4.302 1.00 80.69 97 SER A O 1
ATOM 655 N N . GLY A 1 98 ? 0.130 8.228 -2.717 1.00 74.94 98 GLY A N 1
ATOM 656 C CA . GLY A 1 98 ? -0.177 7.383 -1.564 1.00 74.94 98 GLY A CA 1
ATOM 657 C C . GLY A 1 98 ? 1.075 6.789 -0.907 1.00 74.94 98 GLY A C 1
ATOM 658 O O . GLY A 1 98 ? 2.121 6.694 -1.547 1.00 74.94 98 GLY A O 1
ATOM 659 N N . PRO A 1 99 ? 1.003 6.441 0.387 1.00 75.94 99 PRO A N 1
ATOM 660 C CA . PRO A 1 99 ? 2.050 5.668 1.029 1.00 75.94 99 PRO A CA 1
ATOM 661 C C . PRO A 1 99 ? 1.974 4.208 0.571 1.00 75.94 99 PRO A C 1
ATOM 663 O O . PRO A 1 99 ? 0.886 3.643 0.417 1.00 75.94 99 PRO A O 1
ATOM 666 N N . TRP A 1 100 ? 3.136 3.565 0.461 1.00 78.62 100 TRP A N 1
ATOM 667 C CA . TRP A 1 100 ? 3.204 2.109 0.487 1.00 78.62 100 TRP A CA 1
ATOM 668 C C . TRP A 1 100 ? 2.503 1.634 1.760 1.00 78.62 100 TRP A C 1
ATOM 670 O O . TRP A 1 100 ? 2.927 1.960 2.867 1.00 78.62 100 TRP A O 1
ATOM 680 N N . THR A 1 101 ? 1.388 0.917 1.617 1.00 71.50 101 THR A N 1
ATOM 681 C CA . THR A 1 101 ? 0.666 0.385 2.775 1.00 71.50 101 THR A CA 1
ATOM 682 C C . THR A 1 101 ? 1.439 -0.818 3.290 1.00 71.50 101 THR A C 1
ATOM 684 O O . THR A 1 101 ? 1.233 -1.946 2.845 1.00 71.50 101 THR A O 1
ATOM 687 N N . VAL A 1 102 ? 2.372 -0.570 4.201 1.00 71.94 102 VAL A N 1
ATOM 688 C CA . VAL A 1 102 ? 2.996 -1.635 4.977 1.00 71.94 102 VAL A CA 1
ATOM 689 C C . VAL A 1 102 ? 1.981 -2.032 6.046 1.00 71.94 102 VAL A C 1
ATOM 691 O O . VAL A 1 102 ? 1.681 -1.254 6.948 1.00 71.94 102 VAL A O 1
ATOM 694 N N . VAL A 1 103 ? 1.384 -3.218 5.917 1.00 65.81 103 VAL A N 1
ATOM 695 C CA . VAL A 1 103 ? 0.553 -3.791 6.985 1.00 65.81 103 VAL A CA 1
ATOM 696 C C . VAL A 1 103 ? 1.507 -4.320 8.049 1.00 65.81 103 VAL A C 1
ATOM 698 O O . VAL A 1 103 ? 1.939 -5.470 7.999 1.00 65.81 103 VAL A O 1
ATOM 701 N N . GLU A 1 104 ? 1.912 -3.454 8.970 1.00 71.69 104 GLU A N 1
ATOM 702 C CA . GLU A 1 104 ? 2.707 -3.875 10.122 1.00 71.69 104 GLU A CA 1
ATOM 703 C C . GLU A 1 104 ? 1.812 -4.613 11.140 1.00 71.69 104 GLU A C 1
ATOM 705 O O . GLU A 1 104 ? 0.584 -4.610 11.034 1.00 71.69 104 GLU A O 1
ATOM 710 N N . ARG A 1 105 ? 2.419 -5.295 12.117 1.00 78.25 105 ARG A N 1
ATOM 711 C CA . ARG A 1 105 ? 1.740 -5.782 13.337 1.00 78.25 105 ARG A CA 1
ATOM 712 C C . ARG A 1 105 ? 1.730 -4.640 14.352 1.00 78.25 105 ARG A C 1
ATOM 714 O O . ARG A 1 105 ? 2.604 -3.781 14.257 1.00 78.25 105 ARG A O 1
ATOM 721 N N . GLY A 1 106 ? 0.741 -4.547 15.240 1.00 82.06 106 GLY A N 1
ATOM 722 C CA . GLY A 1 106 ? 0.744 -3.480 16.246 1.00 82.06 106 GLY A CA 1
ATOM 723 C C . GLY A 1 106 ? 1.972 -3.602 17.145 1.00 82.06 106 GLY A C 1
ATOM 724 O O . GLY A 1 106 ? 2.376 -4.712 17.500 1.00 82.06 106 GLY A O 1
ATOM 725 N N . ALA A 1 107 ? 2.592 -2.473 17.477 1.00 89.06 107 ALA A N 1
ATOM 726 C CA . ALA A 1 107 ? 3.794 -2.439 18.308 1.00 89.06 107 ALA A CA 1
ATOM 727 C C . ALA A 1 107 ? 3.483 -2.597 19.806 1.00 89.06 107 ALA A C 1
ATOM 729 O O . ALA A 1 107 ? 4.342 -3.031 20.576 1.00 89.06 107 ALA A O 1
ATOM 730 N N . THR A 1 108 ? 2.256 -2.270 20.219 1.00 93.12 108 THR A N 1
ATOM 731 C CA . THR A 1 108 ? 1.860 -2.184 21.626 1.00 93.12 108 THR A CA 1
ATOM 732 C C . THR A 1 108 ? 0.629 -3.038 21.916 1.00 93.12 108 THR A C 1
ATOM 734 O O . THR A 1 108 ? -0.379 -2.965 21.215 1.00 93.12 108 THR A O 1
ATOM 737 N N . ILE A 1 109 ? 0.689 -3.804 23.009 1.00 95.69 109 ILE A N 1
ATOM 738 C CA . ILE A 1 109 ? -0.475 -4.441 23.632 1.00 95.69 109 ILE A CA 1
ATOM 739 C C . ILE A 1 109 ? -0.756 -3.740 24.959 1.00 95.69 109 ILE A C 1
ATOM 741 O O . ILE A 1 109 ? 0.128 -3.633 25.807 1.00 95.69 109 ILE A O 1
ATOM 745 N N . ALA A 1 110 ? -1.996 -3.305 25.160 1.00 95.94 110 ALA A N 1
ATOM 746 C CA . ALA A 1 110 ? -2.473 -2.782 26.435 1.00 95.94 110 ALA A CA 1
ATOM 747 C C . ALA A 1 110 ? -3.718 -3.548 26.882 1.00 95.94 110 ALA A C 1
ATOM 749 O O . ALA A 1 110 ? -4.468 -4.072 26.060 1.00 95.94 110 ALA A O 1
ATOM 750 N N . HIS A 1 111 ? -3.956 -3.612 28.187 1.00 97.19 111 HIS A N 1
ATOM 751 C CA . HIS A 1 111 ? -5.162 -4.212 28.741 1.00 97.19 111 HIS A CA 1
ATOM 752 C C . HIS A 1 111 ? -5.674 -3.392 29.919 1.00 97.19 111 HIS A C 1
ATOM 754 O O . HIS A 1 111 ? -4.952 -2.587 30.507 1.00 97.19 111 HIS A O 1
ATOM 760 N N . GLY A 1 112 ? -6.930 -3.610 30.277 1.00 97.81 112 GLY A N 1
ATOM 761 C CA . GLY A 1 112 ? -7.554 -2.928 31.397 1.00 97.81 112 GLY A CA 1
ATOM 762 C C . GLY A 1 112 ? -8.904 -3.528 31.739 1.00 97.81 112 GLY A C 1
ATOM 763 O O . GLY A 1 112 ? -9.348 -4.506 31.134 1.00 97.81 112 GLY A O 1
ATOM 764 N N . GLN A 1 113 ? -9.547 -2.940 32.739 1.00 97.81 113 GLN A N 1
ATOM 765 C CA . GLN A 1 113 ? -10.919 -3.251 33.112 1.00 97.81 113 GLN A CA 1
ATOM 766 C C . GLN A 1 113 ? -11.664 -1.954 33.401 1.00 97.81 113 GLN A C 1
ATOM 768 O O . GLN A 1 113 ? -11.061 -0.960 33.806 1.00 97.81 113 GLN A O 1
ATOM 773 N N . GLY A 1 114 ? -12.975 -1.978 33.204 1.00 96.44 114 GLY A N 1
ATOM 774 C CA . GLY A 1 114 ? -13.851 -0.864 33.521 1.00 96.44 114 GLY A CA 1
ATOM 775 C C . GLY A 1 114 ? -15.184 -1.350 34.066 1.00 96.44 114 GLY A C 1
ATOM 776 O O . GLY A 1 114 ? -15.647 -2.449 33.746 1.00 96.44 114 GLY A O 1
ATOM 777 N N . SER A 1 115 ? -15.796 -0.507 34.888 1.00 97.44 115 SER A N 1
ATOM 778 C CA . SER A 1 115 ? -17.166 -0.696 35.346 1.00 97.44 115 SER A CA 1
ATOM 779 C C . SER A 1 115 ? -18.138 -0.186 34.287 1.00 97.44 115 SER A C 1
ATOM 781 O O . SER A 1 115 ? -17.981 0.918 33.768 1.00 97.44 115 SER A O 1
ATOM 783 N N . VAL A 1 116 ? -19.162 -0.975 33.996 1.00 98.38 116 VAL A N 1
ATOM 784 C CA . VAL A 1 116 ? -20.254 -0.651 33.082 1.00 98.38 116 VAL A CA 1
ATOM 785 C C . VAL A 1 116 ? -21.538 -0.605 33.898 1.00 98.38 116 VAL A C 1
ATOM 787 O O . VAL A 1 116 ? -21.873 -1.571 34.576 1.00 98.38 116 VAL A O 1
ATOM 790 N N . THR A 1 117 ? -22.245 0.519 33.865 1.00 98.31 117 THR A N 1
ATOM 791 C CA . THR A 1 117 ? -23.466 0.741 34.654 1.00 98.31 117 THR A CA 1
ATOM 792 C C . THR A 1 117 ? -24.700 0.745 33.756 1.00 98.31 117 THR A C 1
ATOM 794 O O . THR A 1 117 ? -24.599 0.644 32.533 1.00 98.31 117 THR A O 1
ATOM 797 N N . THR A 1 118 ? -25.886 0.880 34.348 1.00 98.00 118 THR A N 1
ATOM 798 C CA . THR A 1 118 ? -27.166 0.975 33.624 1.00 98.00 118 THR A CA 1
ATOM 799 C C . THR A 1 118 ? -27.349 2.272 32.829 1.00 98.00 118 THR A C 1
ATOM 801 O O . THR A 1 118 ? -28.344 2.417 32.123 1.00 98.00 118 THR A O 1
ATOM 804 N N . SER A 1 119 ? -26.395 3.202 32.900 1.00 97.56 119 SER A N 1
ATOM 805 C CA . SER A 1 119 ? -26.342 4.389 32.047 1.00 97.56 119 SER A CA 1
ATOM 806 C C . SER A 1 119 ? -25.244 4.214 31.007 1.00 97.56 119 SER A C 1
ATOM 808 O O . SER A 1 119 ? -24.096 3.946 31.358 1.00 97.56 119 SER A O 1
ATOM 810 N N . ALA A 1 120 ? -25.582 4.397 29.730 1.00 98.00 120 ALA A N 1
ATOM 811 C CA . ALA A 1 120 ? -24.611 4.329 28.645 1.00 98.00 120 ALA A CA 1
ATOM 812 C C . ALA A 1 120 ? -23.453 5.309 28.876 1.00 98.00 120 ALA A C 1
ATOM 814 O O . ALA A 1 120 ? -23.661 6.516 29.008 1.00 98.00 120 ALA A O 1
ATOM 815 N N . ALA A 1 121 ? -22.232 4.781 28.897 1.00 97.62 121 ALA A N 1
ATOM 816 C CA . ALA A 1 121 ? -21.022 5.554 29.136 1.00 97.62 121 ALA A CA 1
ATOM 817 C C . ALA A 1 121 ? -19.875 5.070 28.246 1.00 97.62 121 ALA A C 1
ATOM 819 O O . ALA A 1 121 ? -19.885 3.949 27.731 1.00 97.62 121 ALA A O 1
ATOM 820 N N . GLN A 1 122 ? -18.880 5.935 28.055 1.00 98.06 122 GLN A N 1
ATOM 821 C CA . GLN A 1 122 ? -17.655 5.570 27.357 1.00 98.06 122 GLN A CA 1
ATOM 822 C C . GLN A 1 122 ? -16.917 4.500 28.169 1.00 98.06 122 GLN A C 1
ATOM 824 O O . GLN A 1 122 ? -16.564 4.729 29.322 1.00 98.06 122 GLN A O 1
ATOM 829 N N . PHE A 1 123 ? -16.657 3.355 27.545 1.00 97.62 123 PHE A N 1
ATOM 830 C CA . PHE A 1 123 ? -15.914 2.248 28.141 1.00 97.62 123 PHE A CA 1
ATOM 831 C C . PHE A 1 123 ? -14.448 2.247 27.699 1.00 97.62 123 PHE A C 1
ATOM 833 O O . PHE A 1 123 ? -13.550 2.039 28.509 1.00 97.62 123 PHE A O 1
ATOM 840 N N . LEU A 1 124 ? -14.195 2.545 26.422 1.00 97.31 124 LEU A N 1
ATOM 841 C CA . LEU A 1 124 ? -12.849 2.685 25.873 1.00 97.31 124 LEU A CA 1
ATOM 842 C C . LEU A 1 124 ? -12.770 3.963 25.035 1.00 97.31 124 LEU A C 1
ATOM 844 O O . LEU A 1 124 ? -13.626 4.208 24.186 1.00 97.31 124 LEU A O 1
ATOM 848 N N . ALA A 1 125 ? -11.746 4.784 25.268 1.00 96.56 125 ALA A N 1
ATOM 849 C CA . ALA A 1 125 ? -11.535 6.023 24.516 1.00 96.56 125 ALA A CA 1
ATOM 850 C C . ALA A 1 125 ? -11.272 5.763 23.025 1.00 96.56 125 ALA A C 1
ATOM 852 O O . ALA A 1 125 ? -10.938 4.648 22.623 1.00 96.56 125 ALA A O 1
ATOM 853 N N . SER A 1 126 ? -11.404 6.789 22.184 1.00 96.19 126 SER A N 1
ATOM 854 C CA . SER A 1 126 ? -10.925 6.719 20.800 1.00 96.19 126 SER A CA 1
ATOM 855 C C . SER A 1 126 ? -9.417 6.476 20.766 1.00 96.19 126 SER A C 1
ATOM 857 O O . SER A 1 126 ? -8.687 7.029 21.586 1.00 96.19 126 SER A O 1
ATOM 859 N N . GLY A 1 127 ? -8.949 5.677 19.811 1.00 94.00 127 GLY A N 1
ATOM 860 C CA . GLY A 1 127 ? -7.525 5.456 19.580 1.00 94.00 127 GLY A CA 1
ATOM 861 C C . GLY A 1 127 ? -7.234 5.524 18.091 1.00 94.00 127 GLY A C 1
ATOM 862 O O . GLY A 1 127 ? -7.740 4.694 17.341 1.00 94.00 127 GLY A O 1
ATOM 863 N N . SER A 1 128 ? -6.420 6.492 17.670 1.00 92.44 128 SER A N 1
ATOM 864 C CA . SER A 1 128 ? -6.037 6.660 16.264 1.00 92.44 128 SER A CA 1
ATOM 865 C C . SER A 1 128 ? -5.141 5.536 15.754 1.00 92.44 128 SER A C 1
ATOM 867 O O . SER A 1 128 ? -5.146 5.264 14.560 1.00 92.44 128 SER A O 1
ATOM 869 N N . THR A 1 129 ? -4.407 4.876 16.653 1.00 92.12 129 THR A N 1
ATOM 870 C CA . THR A 1 129 ? -3.505 3.762 16.336 1.00 92.12 129 THR A CA 1
ATOM 871 C C . THR A 1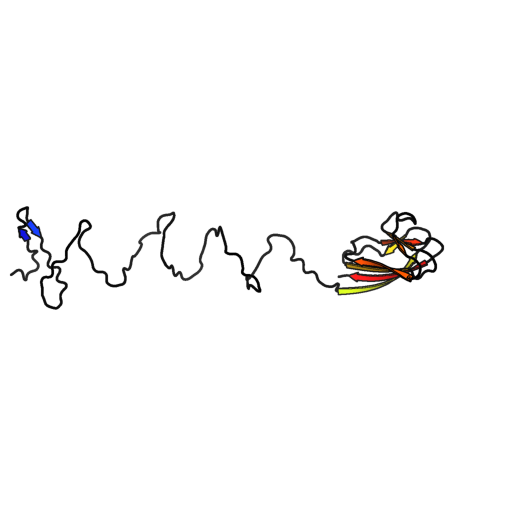 129 ? -4.059 2.397 16.733 1.00 92.12 129 THR A C 1
ATOM 873 O O . THR A 1 129 ? -3.398 1.385 16.518 1.00 92.12 129 THR A O 1
ATOM 876 N N . ARG A 1 130 ? -5.264 2.324 17.320 1.00 94.38 130 ARG A N 1
ATOM 877 C CA . ARG A 1 130 ? -5.836 1.049 17.770 1.00 94.38 130 ARG A CA 1
ATOM 878 C C . ARG A 1 130 ? -6.252 0.213 16.565 1.00 94.38 130 ARG A C 1
ATOM 880 O O . ARG A 1 130 ? -7.136 0.608 15.813 1.00 94.38 130 ARG A O 1
ATOM 887 N N . ARG A 1 131 ? -5.663 -0.972 16.436 1.00 93.44 131 ARG A N 1
ATOM 888 C CA . ARG A 1 131 ? -5.910 -1.906 15.331 1.00 93.44 131 ARG A CA 1
ATOM 889 C C . ARG A 1 131 ? -6.939 -2.957 15.681 1.00 93.44 131 ARG A C 1
ATOM 891 O O . ARG A 1 131 ? -7.782 -3.280 14.853 1.00 93.44 131 ARG A O 1
ATOM 898 N N . SER A 1 132 ? -6.916 -3.455 16.911 1.00 95.31 132 SER A N 1
ATOM 899 C CA . SER A 1 132 ? -7.883 -4.443 17.376 1.00 95.31 132 SER A CA 1
ATOM 900 C C . SER A 1 132 ? -8.259 -4.201 18.833 1.00 95.31 132 SER A C 1
ATOM 902 O O . SER A 1 132 ? -7.519 -3.575 19.602 1.00 95.31 132 SER A O 1
ATOM 904 N N . VAL A 1 133 ? -9.445 -4.669 19.211 1.00 97.44 133 VAL A N 1
ATOM 905 C CA . VAL A 1 133 ? -9.853 -4.745 20.613 1.00 97.44 133 VAL A CA 1
ATOM 906 C C . VAL A 1 133 ? -10.606 -6.038 20.874 1.00 97.44 133 VAL A C 1
ATOM 908 O O . VAL A 1 133 ? -11.461 -6.453 20.093 1.00 97.44 133 VAL A O 1
ATOM 911 N N . THR A 1 134 ? -10.293 -6.656 22.001 1.00 98.19 134 THR A N 1
ATOM 912 C CA . THR A 1 134 ? -11.053 -7.758 22.583 1.00 98.19 134 THR A CA 1
ATOM 913 C C . THR A 1 134 ? -11.696 -7.255 23.865 1.00 98.19 134 THR A C 1
ATOM 915 O O . THR A 1 134 ? -10.999 -6.666 24.685 1.00 98.19 134 THR A O 1
ATOM 918 N N . ILE A 1 135 ? -13.000 -7.461 24.043 1.00 98.38 135 ILE A N 1
ATOM 919 C CA . ILE A 1 135 ? -13.757 -7.053 25.235 1.00 98.38 135 ILE A CA 1
ATOM 920 C C . ILE A 1 135 ? -14.471 -8.276 25.791 1.00 98.38 135 ILE A C 1
ATOM 922 O O . ILE A 1 135 ? -15.171 -8.953 25.042 1.00 98.38 135 ILE A O 1
ATOM 926 N N . GLN A 1 136 ? -14.343 -8.535 27.088 1.00 98.62 136 GLN A N 1
ATOM 927 C CA . GLN A 1 136 ? -15.053 -9.620 27.757 1.00 98.62 136 GLN A CA 1
ATOM 928 C C . GLN A 1 136 ? -15.928 -9.081 28.883 1.00 98.62 136 GLN A C 1
ATOM 930 O O . GLN A 1 136 ? -15.480 -8.274 29.699 1.00 98.62 136 GLN A O 1
ATOM 935 N N . ASN A 1 137 ? -17.167 -9.565 28.951 1.00 98.56 137 ASN A N 1
ATOM 936 C CA . ASN A 1 137 ? -18.038 -9.314 30.090 1.00 98.56 137 ASN A CA 1
ATOM 937 C C . ASN A 1 137 ? -17.661 -10.259 31.243 1.00 98.56 137 ASN A C 1
ATOM 939 O O . ASN A 1 137 ? -17.864 -11.466 31.145 1.00 98.56 137 ASN A O 1
ATOM 943 N N . LEU A 1 138 ? -17.115 -9.712 32.327 1.00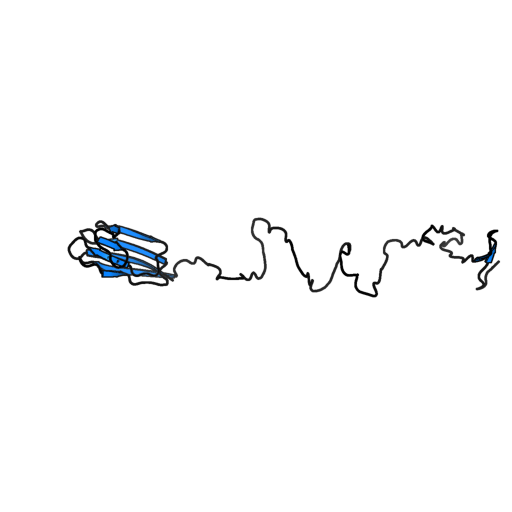 98.44 138 LEU A N 1
ATOM 944 C CA . LEU A 1 138 ? -16.791 -10.432 33.565 1.00 98.44 138 LEU A CA 1
ATOM 945 C C . LEU A 1 138 ? -17.873 -10.258 34.646 1.00 98.44 138 LEU A C 1
ATOM 947 O O . LEU A 1 138 ? -17.722 -10.765 35.754 1.00 98.44 138 LEU A O 1
ATOM 951 N N . GLY A 1 139 ? -18.936 -9.506 34.351 1.00 97.56 139 GLY A N 1
ATOM 952 C CA . GLY A 1 139 ? -20.081 -9.334 35.234 1.00 97.56 139 GLY A CA 1
ATOM 953 C C . GLY A 1 139 ? -21.017 -10.545 35.236 1.00 97.56 139 GLY A C 1
ATOM 954 O O . GLY A 1 139 ? -20.835 -11.509 34.498 1.00 97.56 139 GLY A O 1
ATOM 955 N N . ASN A 1 140 ? -22.066 -10.457 36.053 1.00 97.94 140 ASN A N 1
ATOM 956 C CA . ASN A 1 140 ? -23.045 -11.534 36.267 1.00 97.94 140 ASN A CA 1
ATOM 957 C C . ASN A 1 140 ? -24.350 -11.373 35.461 1.00 97.94 140 ASN A C 1
ATOM 959 O O . ASN A 1 140 ? -25.270 -12.168 35.601 1.00 97.94 140 ASN A O 1
ATOM 963 N N . ASP A 1 141 ? -24.435 -10.339 34.628 1.00 98.38 141 ASP A N 1
ATOM 964 C CA . ASP A 1 141 ? -25.580 -9.973 33.786 1.00 98.38 141 ASP A CA 1
ATOM 965 C C . ASP A 1 141 ? -25.080 -9.379 32.455 1.00 98.38 141 ASP A C 1
ATOM 967 O O . ASP A 1 141 ? -23.888 -9.077 32.316 1.00 98.38 141 ASP A O 1
ATOM 971 N N . TYR A 1 142 ? -25.971 -9.222 31.477 1.00 98.44 142 TYR A N 1
ATOM 972 C CA . TYR A 1 142 ? -25.659 -8.745 30.134 1.00 98.44 142 TYR A CA 1
ATOM 973 C C . TYR A 1 142 ? -25.042 -7.343 30.118 1.00 98.44 142 TYR A C 1
ATOM 975 O O . TYR A 1 142 ? -25.489 -6.423 30.808 1.00 98.44 142 TYR A O 1
ATOM 983 N N . VAL A 1 143 ? -24.067 -7.168 29.230 1.00 98.62 143 VAL A N 1
ATOM 984 C CA . VAL A 1 143 ? -23.528 -5.866 28.831 1.00 98.62 143 VAL A CA 1
ATOM 985 C C . VAL A 1 143 ? -23.751 -5.692 27.339 1.00 98.62 143 VAL A C 1
ATOM 987 O O . VAL A 1 143 ? -23.635 -6.647 26.576 1.00 98.62 143 VAL A O 1
ATOM 990 N N . TYR A 1 144 ? -24.068 -4.479 26.912 1.00 98.69 144 TYR A N 1
ATOM 991 C CA . TYR A 1 144 ? -24.212 -4.131 25.507 1.00 98.69 144 TYR A CA 1
ATOM 992 C C . TYR A 1 144 ? -23.060 -3.214 25.104 1.00 98.69 144 TYR A C 1
ATOM 994 O O . TYR A 1 144 ? -22.741 -2.283 25.842 1.00 98.69 144 TYR A O 1
ATOM 1002 N N . ILE A 1 145 ? -22.446 -3.472 23.947 1.00 98.19 145 ILE A N 1
ATOM 1003 C CA . ILE A 1 145 ? -21.315 -2.707 23.399 1.00 98.19 145 ILE A CA 1
ATOM 1004 C C . ILE A 1 145 ? -21.738 -1.989 22.113 1.00 98.19 145 ILE A C 1
ATOM 1006 O O . ILE A 1 145 ? -22.468 -2.555 21.295 1.00 98.19 145 ILE A O 1
ATOM 1010 N N . GLY A 1 146 ? -21.281 -0.752 21.912 1.00 97.69 146 GLY A N 1
ATOM 1011 C CA . GLY A 1 146 ? -21.641 0.042 20.736 1.00 97.69 146 GLY A CA 1
ATOM 1012 C C . GLY A 1 146 ? -20.949 1.403 20.660 1.00 97.69 146 GLY A C 1
ATOM 1013 O O . GLY A 1 146 ? -19.967 1.663 21.352 1.00 97.69 146 GLY A O 1
ATOM 1014 N N . ALA A 1 147 ? -21.460 2.271 19.788 1.00 97.12 147 ALA A N 1
ATOM 1015 C CA . ALA A 1 147 ? -21.043 3.670 19.674 1.00 97.12 147 ALA A CA 1
ATOM 1016 C C . ALA A 1 147 ? -21.834 4.568 20.646 1.00 97.12 147 ALA A C 1
ATOM 1018 O O . ALA A 1 147 ? -22.662 4.086 21.415 1.00 97.12 147 ALA A O 1
ATOM 1019 N N . THR A 1 148 ? -21.606 5.884 20.603 1.00 97.19 148 THR A N 1
ATOM 1020 C CA . THR A 1 148 ? -22.420 6.858 21.355 1.00 97.19 148 THR A CA 1
ATOM 1021 C C . THR A 1 148 ? -23.921 6.702 21.046 1.00 97.19 148 THR A C 1
ATOM 1023 O O . THR A 1 148 ? -24.294 6.408 19.911 1.00 97.19 148 THR A O 1
ATOM 1026 N N . GLY A 1 149 ? -24.787 6.870 22.053 1.00 96.56 149 GLY A N 1
ATOM 1027 C CA . GLY A 1 149 ? -26.242 6.663 21.924 1.00 96.56 149 GLY A CA 1
ATOM 1028 C C . GLY A 1 149 ? -26.708 5.202 22.039 1.00 96.56 149 GLY A C 1
ATOM 1029 O O . GLY A 1 149 ? -27.857 4.881 21.724 1.00 96.56 149 GLY A O 1
ATOM 1030 N N . ILE A 1 150 ? -25.828 4.305 22.482 1.00 98.25 150 ILE A N 1
ATOM 1031 C CA . ILE A 1 150 ? -26.151 2.910 22.779 1.00 98.25 150 ILE A CA 1
ATOM 1032 C C . ILE A 1 150 ? -27.268 2.773 23.834 1.00 98.25 150 ILE A C 1
ATOM 1034 O O . ILE A 1 150 ? -27.300 3.470 24.844 1.00 98.25 150 ILE A O 1
ATOM 1038 N N . THR A 1 151 ? -28.146 1.797 23.609 1.00 98.12 151 THR A N 1
ATOM 1039 C CA . THR A 1 151 ? -29.168 1.282 24.526 1.00 98.12 151 THR A CA 1
ATOM 1040 C C . THR A 1 151 ? -29.125 -0.251 24.542 1.00 98.12 151 THR A C 1
ATOM 1042 O O . THR A 1 151 ? -28.498 -0.877 23.685 1.00 98.12 151 THR A O 1
ATOM 1045 N N . ALA A 1 152 ? -29.867 -0.880 25.458 1.00 96.88 152 ALA A N 1
ATOM 1046 C CA . ALA A 1 152 ? -30.030 -2.338 25.483 1.00 96.88 152 ALA A CA 1
ATOM 1047 C C . ALA A 1 152 ? -30.692 -2.922 24.212 1.00 96.88 152 ALA A C 1
ATOM 1049 O O . ALA A 1 152 ? -30.595 -4.120 23.968 1.00 96.88 152 ALA A O 1
ATOM 1050 N N . ASN A 1 153 ? -31.339 -2.088 23.387 1.00 97.38 153 ASN A N 1
ATOM 1051 C CA . ASN A 1 153 ? -32.052 -2.530 22.185 1.00 97.38 153 ASN A CA 1
ATOM 1052 C C . ASN A 1 153 ? -31.224 -2.422 20.896 1.00 97.38 153 ASN A C 1
ATOM 1054 O O . ASN A 1 153 ? -31.607 -3.013 19.890 1.00 97.38 153 ASN A O 1
ATOM 1058 N N . ASN A 1 154 ? -30.131 -1.648 20.891 1.00 97.50 154 ASN A N 1
ATOM 1059 C CA . ASN A 1 154 ? -29.334 -1.391 19.682 1.00 97.50 154 ASN A CA 1
ATOM 1060 C C . ASN A 1 154 ? -27.849 -1.777 19.813 1.00 97.50 154 ASN A C 1
ATOM 1062 O O . ASN A 1 154 ? -27.135 -1.757 18.812 1.00 97.50 154 ASN A O 1
ATOM 1066 N N . GLY A 1 155 ? -27.378 -2.115 21.018 1.00 97.69 155 GLY A N 1
ATOM 1067 C CA . GLY A 1 155 ? -26.006 -2.554 21.252 1.00 97.69 155 GLY A CA 1
ATOM 1068 C C . GLY A 1 155 ? -25.802 -4.053 21.022 1.00 97.69 155 GLY A C 1
ATOM 1069 O O . GLY A 1 155 ? -26.732 -4.859 21.103 1.00 97.69 155 GLY A O 1
ATOM 1070 N N . ILE A 1 156 ? -24.550 -4.446 20.787 1.00 98.25 156 ILE A N 1
ATOM 1071 C CA . ILE A 1 156 ? -24.153 -5.855 20.709 1.00 98.25 156 ILE A CA 1
ATOM 1072 C C . ILE A 1 156 ? -24.157 -6.436 22.121 1.00 98.25 156 ILE A C 1
ATOM 1074 O O . ILE A 1 156 ? -23.364 -6.022 22.963 1.00 98.25 156 ILE A O 1
ATOM 1078 N N . ARG A 1 157 ? -25.034 -7.408 22.376 1.00 98.38 157 ARG A N 1
ATOM 1079 C CA . ARG A 1 157 ? -25.169 -8.062 23.682 1.00 98.38 157 ARG A CA 1
ATOM 1080 C C . ARG A 1 157 ? -24.045 -9.069 23.941 1.00 98.38 157 ARG A C 1
ATOM 1082 O O . ARG A 1 157 ? -23.838 -9.986 23.146 1.00 98.38 157 ARG A O 1
ATOM 1089 N N . LEU A 1 158 ? -23.413 -8.954 25.104 1.00 98.56 158 LEU A N 1
ATOM 1090 C CA . LEU A 1 158 ? -22.446 -9.890 25.668 1.00 98.56 158 LEU A CA 1
ATOM 1091 C C . LEU A 1 158 ? -22.999 -10.495 26.956 1.00 98.56 158 LEU A C 1
ATOM 1093 O O . LEU A 1 158 ? -23.203 -9.803 27.957 1.00 98.56 158 LEU A O 1
ATOM 1097 N N . SER A 1 159 ? -23.233 -11.803 26.926 1.00 98.50 159 SER A N 1
ATOM 1098 C CA . SER A 1 159 ? -23.579 -12.597 28.110 1.00 98.50 159 SER A CA 1
ATOM 1099 C C . SER A 1 159 ? -22.417 -12.630 29.109 1.00 98.50 159 SER A C 1
ATOM 1101 O O . SER A 1 159 ? -21.277 -12.399 28.703 1.00 98.50 159 SER A O 1
ATOM 1103 N N . PRO A 1 160 ? -22.663 -12.930 30.395 1.00 98.50 160 PRO A N 1
ATOM 1104 C CA . PRO A 1 160 ? -21.594 -13.214 31.352 1.00 98.50 160 PRO A CA 1
ATOM 1105 C C . PRO A 1 160 ? -20.568 -14.203 30.782 1.00 98.50 160 PRO A C 1
ATOM 1107 O O . PRO A 1 160 ? -20.933 -15.263 30.272 1.00 98.50 160 PRO A O 1
ATOM 1110 N N . GLY A 1 161 ? -19.289 -13.830 30.809 1.00 98.00 161 GLY A N 1
ATOM 1111 C CA . GLY A 1 161 ? -18.168 -14.595 30.255 1.00 98.00 161 GLY A CA 1
ATOM 1112 C C . GLY A 1 161 ? -17.960 -14.477 28.738 1.00 98.00 161 GLY A C 1
ATOM 1113 O O . GLY A 1 161 ? -16.916 -14.911 28.247 1.00 98.00 161 GLY A O 1
ATOM 1114 N N . GLN A 1 162 ? -18.897 -13.886 27.987 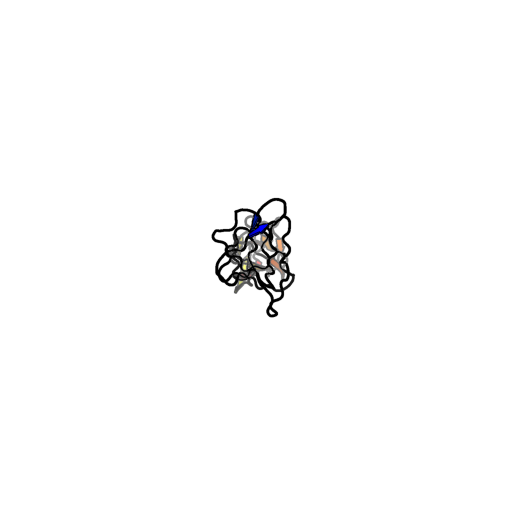1.00 98.69 162 GLN A N 1
ATOM 1115 C CA . GLN A 1 162 ? -18.806 -13.751 26.530 1.00 98.69 162 GLN A CA 1
ATOM 1116 C C . GLN A 1 162 ? -17.806 -12.663 26.121 1.00 98.69 162 GLN A C 1
ATOM 1118 O O . GLN A 1 162 ? -17.690 -11.618 26.766 1.00 98.69 162 GLN A O 1
ATOM 1123 N N . THR A 1 163 ? -17.147 -12.901 24.988 1.00 98.38 163 THR A N 1
ATOM 1124 C CA . THR A 1 163 ? -16.139 -12.014 24.408 1.00 98.38 163 THR A CA 1
ATOM 1125 C C . THR A 1 163 ? -16.590 -11.465 23.054 1.00 98.38 163 THR A C 1
ATOM 1127 O O . THR A 1 163 ? -17.123 -12.201 22.224 1.00 98.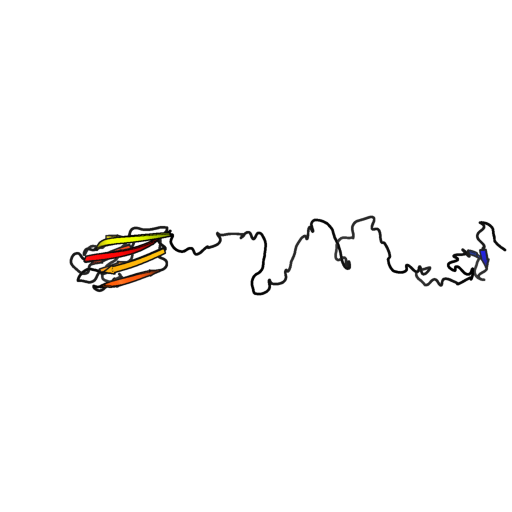38 163 THR A O 1
ATOM 1130 N N . LEU A 1 164 ? -16.342 -10.176 22.820 1.00 98.06 164 LEU A N 1
ATOM 1131 C CA . LEU A 1 164 ? -16.408 -9.511 21.521 1.00 98.06 164 LEU A CA 1
ATOM 1132 C C . LEU A 1 164 ? -14.994 -9.221 21.030 1.00 98.06 164 LEU A C 1
ATOM 1134 O O . LEU A 1 164 ? -14.185 -8.670 21.774 1.00 98.06 164 LEU A O 1
ATOM 1138 N N . VAL A 1 165 ? -14.724 -9.525 19.765 1.00 97.62 165 VAL A N 1
ATOM 1139 C CA . VAL A 1 165 ? -13.494 -9.119 19.081 1.00 97.62 165 VAL A CA 1
ATOM 1140 C C . VAL A 1 165 ? -13.865 -8.180 17.947 1.00 97.62 165 VAL A C 1
ATOM 1142 O O . VAL A 1 165 ? -14.717 -8.504 17.120 1.00 97.62 165 VAL A O 1
ATOM 1145 N N . ILE A 1 166 ? -13.216 -7.022 17.910 1.00 95.62 166 ILE A N 1
ATOM 1146 C CA . ILE A 1 166 ? -13.293 -6.076 16.802 1.00 95.62 166 ILE A CA 1
ATOM 1147 C C . ILE A 1 166 ? -11.917 -6.066 16.141 1.00 95.62 166 ILE A C 1
ATOM 1149 O O . ILE A 1 166 ? -10.968 -5.484 16.671 1.00 95.62 166 ILE A O 1
ATOM 1153 N N . ASP A 1 167 ? -11.821 -6.735 14.993 1.00 91.75 167 ASP A N 1
ATOM 1154 C CA . ASP A 1 167 ? -10.699 -6.567 14.069 1.00 91.75 167 ASP A CA 1
ATOM 1155 C C . ASP A 1 167 ? -10.859 -5.242 13.312 1.00 91.75 167 ASP A C 1
ATOM 1157 O O . ASP A 1 167 ? -11.982 -4.817 13.029 1.00 91.75 167 ASP A O 1
ATOM 1161 N N . LYS A 1 168 ? -9.739 -4.588 12.994 1.00 90.88 168 LYS A N 1
ATOM 1162 C CA . LYS A 1 168 ? -9.695 -3.259 12.362 1.00 90.88 168 LYS A CA 1
ATOM 1163 C C . LYS A 1 168 ? -10.554 -2.243 13.114 1.00 90.88 168 LYS A C 1
ATOM 1165 O O . LYS A 1 168 ? -11.444 -1.605 12.549 1.00 90.88 168 LYS A O 1
ATOM 1170 N N . SER A 1 169 ? -10.294 -2.122 14.415 1.00 92.44 169 SER A N 1
ATOM 1171 C CA . SER A 1 169 ? -10.977 -1.169 15.283 1.00 92.44 169 SER A CA 1
ATOM 1172 C C . SER A 1 169 ? -10.953 0.233 14.662 1.00 92.44 169 SER A C 1
ATOM 1174 O O . SER A 1 169 ? -9.887 0.725 14.303 1.00 92.44 169 SER A O 1
ATOM 1176 N N . PRO A 1 170 ? -12.098 0.930 14.592 1.00 91.19 170 PRO A N 1
ATOM 1177 C CA . PRO A 1 170 ? -12.129 2.301 14.110 1.00 91.19 170 PRO A CA 1
ATOM 1178 C C . PRO A 1 170 ? -11.466 3.253 15.115 1.00 91.19 170 PRO A C 1
ATOM 1180 O O . PRO A 1 170 ? -11.419 2.976 16.322 1.00 91.19 170 PRO A O 1
ATOM 1183 N N . ASN A 1 171 ? -11.055 4.429 14.631 1.00 94.69 171 ASN A N 1
ATOM 1184 C CA . ASN A 1 171 ? -10.690 5.571 15.471 1.00 94.69 171 ASN A CA 1
ATOM 1185 C C . ASN A 1 171 ? -11.951 6.218 16.076 1.00 94.69 171 ASN A C 1
ATOM 1187 O O . ASN A 1 171 ? -12.353 7.323 15.715 1.00 94.69 171 ASN A O 1
ATOM 1191 N N . ALA A 1 172 ? -12.618 5.486 16.962 1.00 95.62 172 ALA A N 1
ATOM 1192 C CA . ALA A 1 172 ? -13.811 5.928 17.668 1.00 95.62 172 ALA A CA 1
ATOM 1193 C C . ALA A 1 172 ? -13.805 5.393 19.103 1.00 95.62 172 ALA A C 1
ATOM 1195 O O . ALA A 1 172 ? -13.199 4.358 19.400 1.00 95.62 172 ALA A O 1
ATOM 1196 N N . ALA A 1 173 ? -14.465 6.115 20.006 1.00 97.31 173 ALA A N 1
ATOM 1197 C CA . ALA A 1 173 ? -14.707 5.628 21.355 1.00 97.31 173 ALA A CA 1
ATOM 1198 C C . ALA A 1 173 ? -15.745 4.495 21.338 1.00 97.31 173 ALA A C 1
ATOM 1200 O O . ALA A 1 173 ? -16.690 4.516 20.546 1.00 97.31 173 ALA A O 1
ATOM 1201 N N . ILE A 1 174 ? -15.566 3.522 22.227 1.00 97.69 174 ILE A N 1
ATOM 1202 C CA . ILE A 1 174 ? -16.495 2.412 22.436 1.00 97.69 174 ILE A CA 1
ATOM 1203 C C . ILE A 1 174 ? -17.265 2.690 23.718 1.00 97.69 174 ILE A C 1
ATOM 1205 O O . ILE A 1 174 ? -16.672 2.971 24.762 1.00 97.69 174 ILE A O 1
ATOM 1209 N N . PHE A 1 175 ? -18.583 2.604 23.631 1.00 98.50 175 PHE A N 1
ATOM 1210 C CA . PHE A 1 175 ? -19.506 2.804 24.735 1.00 98.50 175 PHE A CA 1
ATOM 1211 C C . PHE A 1 175 ? -20.094 1.467 25.177 1.00 98.50 175 PHE A C 1
ATOM 1213 O O . PHE A 1 175 ? -20.226 0.533 24.379 1.00 98.50 175 PHE A O 1
ATOM 1220 N N . ALA A 1 176 ? -20.454 1.393 26.454 1.00 98.44 176 ALA A N 1
ATOM 1221 C CA . ALA A 1 176 ? -21.092 0.229 27.040 1.00 98.44 176 ALA A CA 1
ATOM 1222 C C . ALA A 1 176 ? -22.229 0.630 27.988 1.00 98.44 176 ALA A C 1
ATOM 1224 O O . ALA A 1 176 ? -22.220 1.717 28.571 1.00 98.44 176 ALA A O 1
ATOM 1225 N N . ILE A 1 177 ? -23.200 -0.267 28.140 1.00 98.69 177 ILE A N 1
ATOM 1226 C CA . ILE A 1 177 ? -24.304 -0.168 29.103 1.00 98.69 177 ILE A CA 1
ATOM 1227 C C . ILE A 1 177 ? -24.615 -1.561 29.660 1.00 98.69 177 ILE A C 1
ATOM 1229 O O . ILE A 1 177 ? -24.584 -2.551 28.927 1.00 98.69 177 ILE A O 1
ATOM 1233 N N . ALA A 1 178 ? -24.903 -1.650 30.952 1.00 98.50 178 ALA A N 1
ATOM 1234 C CA . ALA A 1 178 ? -25.320 -2.874 31.619 1.00 98.50 178 ALA A CA 1
ATOM 1235 C C . ALA A 1 178 ? -26.842 -3.037 31.554 1.00 98.50 178 ALA A C 1
ATOM 1237 O O . ALA A 1 178 ? -27.578 -2.054 31.650 1.00 98.50 178 ALA A O 1
ATOM 1238 N N . ALA A 1 179 ? -27.322 -4.276 31.434 1.00 98.12 179 ALA A N 1
ATOM 1239 C CA . ALA A 1 179 ? -28.751 -4.572 31.567 1.00 98.12 179 ALA A CA 1
ATOM 1240 C C . ALA A 1 179 ? -29.272 -4.223 32.969 1.00 98.12 179 ALA A C 1
ATOM 1242 O O . ALA A 1 179 ? -30.339 -3.624 33.109 1.00 98.12 179 ALA A O 1
ATOM 1243 N N . SER A 1 180 ? -28.500 -4.561 33.999 1.00 97.50 180 SER A N 1
ATOM 1244 C CA . SER A 1 180 ? -28.772 -4.203 35.385 1.00 97.50 180 SER A CA 1
ATOM 1245 C C . SER A 1 180 ? -27.470 -4.054 36.177 1.00 97.50 180 SER A C 1
ATOM 1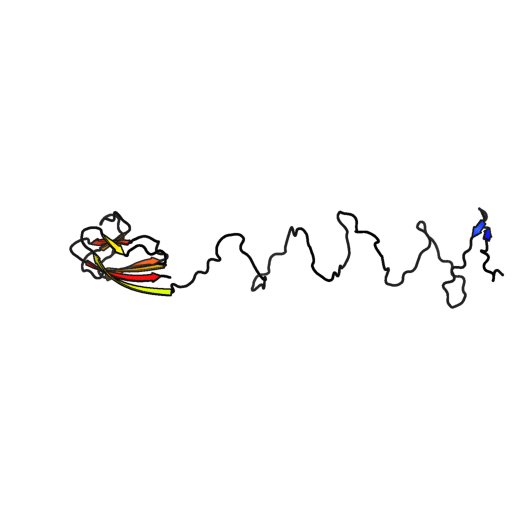247 O O . SER A 1 180 ? -26.417 -4.536 35.759 1.00 97.50 180 SER A O 1
ATOM 1249 N N . GLY A 1 181 ? -27.546 -3.363 37.319 1.00 97.06 181 GLY A N 1
ATOM 1250 C CA . GLY A 1 181 ? -26.428 -3.219 38.250 1.00 97.06 181 GLY A CA 1
ATOM 1251 C C . GLY A 1 181 ? -25.176 -2.563 37.655 1.00 97.06 181 GLY A C 1
ATOM 1252 O O . GLY A 1 181 ? -25.242 -1.762 36.719 1.00 97.06 181 GLY A O 1
ATOM 1253 N N . THR A 1 182 ? -24.030 -2.898 38.248 1.00 98.12 182 THR A N 1
ATOM 1254 C CA . THR A 1 182 ? -22.703 -2.489 37.780 1.00 98.12 182 THR A CA 1
ATOM 1255 C C . THR A 1 182 ? -21.911 -3.738 37.439 1.00 98.12 182 THR A C 1
ATOM 1257 O O . THR A 1 182 ? -21.654 -4.574 38.304 1.00 98.12 182 THR A O 1
ATOM 1260 N N . GLN A 1 183 ? -21.491 -3.832 36.186 1.00 98.38 183 GLN A N 1
ATOM 1261 C CA . GLN A 1 183 ? -20.812 -4.985 35.616 1.00 98.38 183 GLN A CA 1
ATOM 1262 C C . GLN A 1 183 ? -19.345 -4.651 35.377 1.00 98.38 183 GLN A C 1
ATOM 1264 O O . GLN A 1 183 ? -19.011 -3.514 35.056 1.00 98.38 183 GLN A O 1
ATOM 1269 N N . THR A 1 184 ? -18.460 -5.634 35.483 1.00 98.31 184 THR A N 1
ATOM 1270 C CA . THR A 1 184 ? -17.054 -5.457 35.108 1.00 98.31 184 THR A CA 1
ATOM 1271 C C . THR A 1 184 ? -16.844 -5.982 33.699 1.00 98.31 184 THR A C 1
ATOM 1273 O O . THR A 1 184 ? -17.236 -7.103 33.388 1.00 98.31 184 THR A O 1
ATOM 1276 N N . CYS A 1 185 ? -16.204 -5.196 32.842 1.00 98.25 185 CYS A N 1
ATOM 1277 C CA . CYS A 1 185 ? -15.704 -5.668 31.555 1.00 98.25 185 CYS A CA 1
ATOM 1278 C C . CYS A 1 185 ? -14.187 -5.516 31.515 1.00 98.25 185 CYS A C 1
ATOM 1280 O O . CYS A 1 185 ? -13.654 -4.495 31.954 1.00 98.25 185 CYS A O 1
ATOM 1282 N N . SER A 1 186 ? -13.492 -6.515 30.979 1.00 98.38 186 SER A N 1
ATOM 1283 C CA . SER A 1 186 ? -12.069 -6.423 30.656 1.00 98.38 186 SER A CA 1
ATOM 1284 C C . SER A 1 186 ? -11.883 -6.121 29.176 1.00 98.38 186 SER A C 1
ATOM 1286 O O . SER A 1 186 ? -12.744 -6.439 28.352 1.00 98.38 186 SER A O 1
ATOM 1288 N N . TYR A 1 187 ? -10.760 -5.500 28.833 1.00 98.25 187 TYR A N 1
ATOM 1289 C CA . TYR A 1 187 ? -10.366 -5.310 27.448 1.00 98.25 187 TYR A CA 1
ATOM 1290 C C . TYR A 1 187 ? -8.873 -5.546 27.238 1.00 98.25 187 TYR A C 1
ATOM 1292 O O . TYR A 1 187 ? -8.063 -5.345 28.143 1.00 98.25 187 TYR A O 1
ATOM 1300 N N . LEU A 1 188 ? -8.525 -5.923 26.011 1.00 97.94 188 LEU A N 1
ATOM 1301 C CA . LEU A 1 188 ? -7.168 -5.942 25.479 1.00 97.94 188 LEU A CA 1
ATOM 1302 C C . LEU A 1 188 ? -7.175 -5.223 24.131 1.00 97.94 188 LEU A C 1
ATOM 1304 O O . LEU A 1 188 ? -8.053 -5.474 23.306 1.00 97.94 188 LEU A O 1
ATOM 1308 N N . THR A 1 189 ? -6.217 -4.332 23.910 1.00 97.25 189 THR A N 1
ATOM 1309 C CA . THR A 1 189 ? -6.048 -3.586 22.663 1.00 97.25 189 THR A CA 1
ATOM 1310 C C . THR A 1 189 ? -4.677 -3.835 22.073 1.00 97.25 189 THR A C 1
ATOM 1312 O O . THR A 1 189 ? -3.683 -3.810 22.797 1.00 97.25 189 THR A O 1
ATOM 1315 N N . GLU A 1 190 ? -4.632 -3.970 20.757 1.00 96.12 190 GLU A N 1
ATOM 1316 C CA . GLU A 1 190 ? -3.412 -3.842 19.969 1.00 96.12 190 GLU A CA 1
ATOM 1317 C C . GLU A 1 190 ? -3.397 -2.465 19.304 1.00 96.12 190 GLU A C 1
ATOM 1319 O O . GLU A 1 190 ? -4.403 -2.042 18.719 1.00 96.12 190 GLU A O 1
ATOM 1324 N N . SER A 1 191 ? -2.268 -1.769 19.382 1.00 93.62 191 SER A N 1
ATOM 1325 C CA . SER A 1 191 ? -2.070 -0.475 18.738 1.00 93.62 191 SER A CA 1
ATOM 1326 C C . SER A 1 191 ? -0.664 -0.321 18.173 1.00 93.62 191 SER A C 1
ATOM 1328 O O . SER A 1 191 ? 0.249 -1.052 18.559 1.00 93.62 191 SER A O 1
ATOM 1330 N N . ASP A 1 192 ? -0.504 0.651 17.281 1.00 87.81 192 ASP A N 1
ATOM 1331 C CA . ASP A 1 192 ? 0.811 1.217 16.954 1.00 87.81 192 ASP A CA 1
ATOM 1332 C C . ASP A 1 192 ? 1.300 2.145 18.061 1.00 87.81 192 ASP A C 1
ATOM 1334 O O . ASP A 1 192 ? 0.452 2.901 18.605 1.00 87.81 192 ASP A O 1
#